Protein 3R2Q (pdb70)

Secondary structure (DSSP, 8-state):
-EEEE-SS-HHHHHHHHHHHHTT---EEEE--TTSSS-S-TTT-TT--S-EEE-TTS-EE-SHHHHHHHHHHT--SSPSS-SSHHHHHHHHHHHHHHHHHHHHHHHHHHHHHS-GGG--HHHHHHHHHHHHHHHHHHHHHHHHTSS-TT--SHHHHHHHHHHHHHHHHT--TT----HHHHHHHHHHHTSHHHHTTPPP--

Solvent-accessible surface area: 10904 Å² total

InterPro domains:
  IPR004045 Glutathione S-transferase, N-terminal [PF13409] (8-71)
  IPR004045 Glutathione S-transferase, N-terminal [PS50404] (1-78)
  IPR004046 Glutathione S-transferase, C-terminal [PF00043] (97-192)
  IPR010987 Glutathione S-transferase, C-terminal-like [PS50405] (83-202)
  IPR036249 Thioredoxin-like superfamily [SSF52833] (1-100)
  IPR036282 Glutathione S-transferase, C-terminal domain superfamily [SSF47616] (73-199)

Sequence (201 aa):
MKLVGSYTSPFVRKLSILLLLEKGITFEFINELPYNNAADDNGVAQFNPLGKVPVLVTEEGECWFDSPIIAEEYIEELLMMNVAPAMLPRDPLEESLRVRRKIEALADGIMMDAGLVSVREQARRPAAQQQSEDEELLRRQREKINRSLDVLEGYLVDGTLKTDTVNLATIAIACAVGYLNFRRVVAAPGWVDDRPHLLVKLVVENLFSRESFARTEEPPKA

Organism: Escherichia coli (strain K12) (NCBI:txid83333)

GO terms:
  GO:0005829 cytosol (C, IDA)

Structure (mmCIF, N/CA/C/O backbone):
data_3R2Q
#
_entry.id   3R2Q
#
_cell.length_a   111.340
_cell.length_b   111.340
_cell.length_c   111.340
_cell.angle_alpha   90.00
_cell.angle_beta   90.00
_cell.angle_gamma   90.00
#
_symmetry.space_group_name_H-M   'P 43 3 2'
#
loop_
_entity.id
_entity.type
_entity.pdbx_description
1 polymer 'Uncharacterized GST-like protein yibF'
2 non-polymer GLUTATHIONE
3 non-polymer 'PHOSPHATE ION'
4 non-polymer 1,2-ETHANEDIOL
5 water water
#
loop_
_atom_site.group_PDB
_atom_site.id
_atom_site.type_symbol
_atom_site.label_atom_id
_atom_site.label_alt_id
_atom_site.label_comp_id
_atom_site.label_asym_id
_atom_site.label_entity_id
_atom_site.label_seq_id
_atom_site.pdbx_PDB_ins_code
_atom_site.Cartn_x
_atom_site.Cartn_y
_atom_site.Cartn_z
_atom_site.occupancy
_atom_site.B_iso_or_equiv
_atom_site.auth_seq_id
_atom_site.auth_comp_id
_atom_site.auth_asym_id
_atom_site.auth_atom_id
_atom_site.pdbx_PDB_model_num
ATOM 1 N N . MET A 1 1 ? -27.919 40.454 11.195 1.00 22.75 1 MET A N 1
ATOM 2 C CA . MET A 1 1 ? -28.748 39.291 11.117 1.00 18.43 1 MET A CA 1
ATOM 3 C C . MET A 1 1 ? -28.207 38.254 12.095 1.00 14.81 1 MET A C 1
ATOM 4 O O . MET A 1 1 ? -26.972 38.108 12.199 1.00 16.80 1 MET A O 1
ATOM 9 N N . LYS A 1 2 ? -29.137 37.526 12.727 1.00 12.87 2 LYS A N 1
ATOM 10 C CA . LYS A 1 2 ? -28.780 36.415 13.596 1.00 12.24 2 LYS A CA 1
ATOM 11 C C . LYS A 1 2 ? -29.333 35.116 13.023 1.00 10.26 2 LYS A C 1
ATOM 12 O O . LYS A 1 2 ? -30.474 35.085 12.590 1.00 12.60 2 LYS A O 1
ATOM 18 N N . LEU A 1 3 ? -28.539 34.075 13.063 1.00 9.76 3 LEU A N 1
ATOM 19 C CA . LEU A 1 3 ? -28.998 32.724 12.753 1.00 9.01 3 LEU A CA 1
ATOM 20 C C . LEU A 1 3 ? -29.001 31.951 14.079 1.00 8.60 3 LEU A C 1
ATOM 21 O O . LEU A 1 3 ? -27.950 31.783 14.698 1.00 9.80 3 LEU A O 1
ATOM 26 N N . VAL A 1 4 ? -30.175 31.560 14.514 1.00 8.72 4 VAL A N 1
ATOM 27 C CA . VAL A 1 4 ? -30.382 30.808 15.741 1.00 8.60 4 VAL A CA 1
ATOM 28 C C . VAL A 1 4 ? -30.363 29.343 15.371 1.00 8.09 4 VAL A C 1
ATOM 29 O O . VAL A 1 4 ? -31.156 28.890 14.503 1.00 9.01 4 VAL A O 1
ATOM 33 N N . GLY A 1 5 ? -29.457 28.567 15.945 1.00 8.61 5 GLY A N 1
ATOM 34 C CA . GLY A 1 5 ? -29.271 27.198 15.497 1.00 9.47 5 GLY A CA 1
ATOM 35 C C . GLY A 1 5 ? -28.551 26.344 16.494 1.00 9.34 5 GLY A C 1
ATOM 36 O O . GLY A 1 5 ? -28.195 26.795 17.579 1.00 14.01 5 GLY A O 1
ATOM 37 N N . SER A 1 6 ? -28.285 25.118 16.113 1.00 11.11 6 SER A N 1
ATOM 38 C CA . SER A 1 6 ? -27.417 24.208 16.808 1.00 10.73 6 SER A CA 1
ATOM 39 C C . SER A 1 6 ? -26.257 23.876 15.893 1.00 10.82 6 SER A C 1
ATOM 40 O O . SER A 1 6 ? -26.323 24.087 14.665 1.00 10.88 6 SER A O 1
ATOM 43 N N . TYR A 1 7 ? -25.213 23.311 16.464 1.00 11.11 7 TYR A N 1
ATOM 44 C CA . TYR A 1 7 ? -24.032 22.965 15.647 1.00 11.46 7 TYR A CA 1
ATOM 45 C C . TYR A 1 7 ? -24.205 21.650 14.910 1.00 10.59 7 TYR A C 1
ATOM 46 O O . TYR A 1 7 ? -23.360 21.363 14.051 1.00 12.62 7 TYR A O 1
ATOM 55 N N . THR A 1 8 ? -25.218 20.879 15.200 1.00 10.79 8 THR A N 1
ATOM 56 C CA . THR A 1 8 ? -25.423 19.581 14.570 1.00 10.96 8 THR A CA 1
ATOM 57 C C . THR A 1 8 ? -26.563 19.590 13.527 1.00 10.30 8 THR A C 1
ATOM 58 O O . THR A 1 8 ? -26.613 18.693 12.694 1.00 11.17 8 THR A O 1
ATOM 62 N N . SER A 1 9 ? -27.483 20.537 13.632 1.00 9.60 9 SER A N 1
ATOM 63 C CA . SER A 1 9 ? -28.685 20.450 12.788 1.00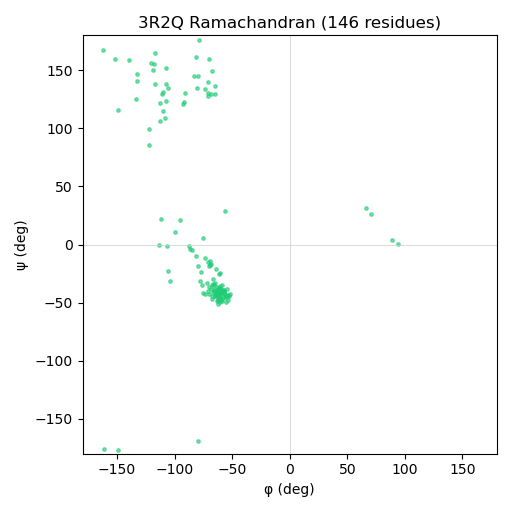 10.19 9 SER A CA 1
ATOM 64 C C . SER A 1 9 ? -28.399 20.655 11.316 1.00 8.66 9 SER A C 1
ATOM 65 O O . SER A 1 9 ? -27.794 21.687 10.966 1.00 8.79 9 SER A O 1
ATOM 68 N N . PRO A 1 10 ? -28.868 19.779 10.442 1.00 9.33 10 PRO A N 1
ATOM 69 C CA . PRO A 1 10 ? -28.635 19.995 9.008 1.00 9.13 10 PRO A CA 1
ATOM 70 C C . PRO A 1 10 ? -29.548 21.056 8.415 1.00 7.92 10 PRO A C 1
ATOM 71 O O . PRO A 1 10 ? -29.236 21.628 7.371 1.00 8.85 10 PRO A O 1
ATOM 75 N N . PHE A 1 11 ? -30.708 21.296 9.051 1.00 7.38 11 PHE A N 1
ATOM 76 C CA . PHE A 1 11 ? -31.578 22.369 8.624 1.00 7.52 11 PHE A CA 1
ATOM 77 C C . PHE A 1 11 ? -30.916 23.716 8.813 1.00 7.37 11 PHE A C 1
ATOM 78 O O . PHE A 1 11 ? -31.013 24.623 7.997 1.00 8.90 11 PHE A O 1
ATOM 86 N N . VAL A 1 12 ? -30.206 23.880 9.921 1.00 7.32 12 VAL A N 1
ATOM 87 C CA . VAL A 1 12 ? -29.396 25.027 10.219 1.00 7.40 12 VAL A CA 1
ATOM 88 C C . VAL A 1 12 ? -28.207 25.095 9.265 1.00 7.02 12 VAL A C 1
ATOM 89 O O . VAL A 1 12 ? -27.914 26.150 8.711 1.00 7.76 12 VAL A O 1
ATOM 93 N N . ARG A 1 13 ? -27.522 23.972 9.079 1.00 7.17 13 ARG A N 1
ATOM 94 C CA . ARG A 1 13 ? -26.326 23.964 8.259 1.00 7.27 13 ARG A CA 1
ATOM 95 C C . ARG A 1 13 ? -26.620 24.457 6.849 1.00 7.23 13 ARG A C 1
ATOM 96 O O . ARG A 1 13 ? -25.816 25.184 6.242 1.00 7.51 13 ARG A O 1
ATOM 104 N N . LYS A 1 14 ? -27.775 24.049 6.285 1.00 7.21 14 LYS A N 1
ATOM 105 C CA . LYS A 1 14 ? -28.153 24.484 4.977 1.00 7.58 14 LYS A CA 1
ATOM 106 C C . LYS A 1 14 ? -28.103 26.001 4.849 1.00 7.07 14 LYS A C 1
ATOM 107 O O . LYS A 1 14 ? -27.647 26.556 3.848 1.00 7.86 14 LYS A O 1
ATOM 113 N N . LEU A 1 15 ? -28.603 26.677 5.887 1.00 7.25 15 LEU A N 1
ATOM 114 C CA . LEU A 1 15 ? -28.652 28.127 5.916 1.00 7.43 15 LEU A CA 1
ATOM 115 C C . LEU A 1 15 ? -27.279 28.761 6.192 1.00 7.58 15 LEU A C 1
ATOM 116 O O . LEU A 1 15 ? -26.947 29.760 5.577 1.00 8.30 15 LEU A O 1
ATOM 121 N N . SER A 1 16 ? -26.520 28.187 7.126 1.00 7.68 16 SER A N 1
ATOM 122 C CA . SER A 1 16 ? -25.155 28.654 7.341 1.00 8.67 16 SER A CA 1
ATOM 123 C C . SER A 1 16 ? -24.394 28.650 6.017 1.00 8.39 16 SER A C 1
ATOM 124 O O . SER A 1 16 ? -23.679 29.627 5.674 1.00 9.34 16 SER A O 1
ATOM 127 N N . ILE A 1 17 ? -24.534 27.583 5.245 1.00 8.69 17 ILE A N 1
ATOM 128 C CA . ILE A 1 17 ? -23.862 27.463 3.953 1.00 8.57 17 ILE A CA 1
ATOM 129 C C . ILE A 1 17 ? -24.331 28.518 2.974 1.00 8.71 17 ILE A C 1
ATOM 130 O O . ILE A 1 17 ? -23.525 29.156 2.285 1.00 9.34 17 ILE A O 1
ATOM 135 N N A LEU A 1 18 ? -25.636 28.699 2.908 0.41 8.61 18 LEU A N 1
ATOM 136 N N B LEU A 1 18 ? -25.649 28.764 2.821 0.59 9.27 18 LEU A N 1
ATOM 137 C CA A LEU A 1 18 ? -26.167 29.706 2.012 0.41 9.09 18 LEU A CA 1
ATOM 138 C CA B LEU A 1 18 ? -26.129 29.800 1.942 0.59 9.32 18 LEU A CA 1
ATOM 139 C C A LEU A 1 18 ? -25.579 31.086 2.313 0.41 9.85 18 LEU A C 1
ATOM 140 C C B LEU A 1 18 ? -25.471 31.156 2.296 0.59 8.84 18 LEU A C 1
ATOM 141 O O A LEU A 1 18 ? -25.207 31.830 1.399 0.41 10.39 18 LEU A O 1
ATOM 142 O O B LEU A 1 18 ? -25.017 31.882 1.422 0.59 10.60 18 LEU A O 1
ATOM 151 N N . LEU A 1 19 ? -25.496 31.468 3.585 1.00 9.24 19 LEU A N 1
ATOM 152 C CA . LEU A 1 19 ? -24.963 32.736 4.012 1.00 9.89 19 LEU A CA 1
ATOM 153 C C . LEU A 1 19 ? -23.479 32.852 3.746 1.00 9.95 19 LEU A C 1
ATOM 154 O O . LEU A 1 19 ? -22.980 33.885 3.254 1.00 11.57 19 LEU A O 1
ATOM 159 N N . LEU A 1 20 ? -22.718 31.808 4.044 1.00 9.98 20 LEU A N 1
ATOM 160 C CA . LEU A 1 20 ? -21.307 31.780 3.800 1.00 9.94 20 LEU A CA 1
ATOM 161 C C . LEU A 1 20 ? -20.991 31.908 2.306 1.00 10.68 20 LEU A C 1
ATOM 162 O O . LEU A 1 20 ? -20.102 32.658 1.901 1.00 12.09 20 LEU A O 1
ATOM 167 N N . GLU A 1 21 ? -21.712 31.165 1.472 1.00 10.45 21 GLU A N 1
ATOM 168 C CA . GLU A 1 21 ? -21.507 31.220 0.055 1.00 11.29 21 GLU A CA 1
ATOM 169 C C . GLU A 1 21 ? -21.678 32.626 -0.483 1.00 11.50 21 GLU A C 1
ATOM 170 O O . GLU A 1 21 ? -20.956 33.058 -1.411 1.00 13.65 21 GLU A O 1
ATOM 176 N N . LYS A 1 22 ? -22.673 33.343 0.036 1.00 11.67 22 LYS A N 1
ATOM 177 C CA . LYS A 1 22 ? -23.047 34.683 -0.415 1.00 12.74 22 LYS A CA 1
ATOM 178 C C . LYS A 1 22 ? -22.197 35.746 0.276 1.00 13.71 22 LYS A C 1
ATOM 179 O O . LYS A 1 22 ? -22.371 36.943 -0.031 1.00 16.29 22 LYS A O 1
ATOM 185 N N . GLY A 1 23 ? -21.336 35.386 1.210 1.00 13.14 23 GLY A N 1
ATOM 186 C CA . GLY A 1 23 ? -20.518 36.355 1.910 1.00 14.78 23 GLY A CA 1
ATOM 187 C C . GLY A 1 23 ? -21.338 37.295 2.788 1.00 14.75 23 GLY A C 1
ATOM 188 O O . GLY A 1 23 ? -20.920 38.412 2.979 1.00 21.48 23 GLY A O 1
ATOM 189 N N . ILE A 1 24 ? -22.440 36.816 3.319 1.00 14.80 24 ILE A N 1
ATOM 190 C CA . ILE A 1 24 ? -23.347 37.609 4.123 1.00 15.44 24 ILE A CA 1
ATOM 191 C C . ILE A 1 24 ? -22.927 37.447 5.593 1.00 15.83 24 ILE A C 1
ATOM 192 O O . ILE A 1 24 ? -22.802 36.369 6.089 1.00 20.40 24 ILE A O 1
ATOM 197 N N . THR A 1 25 ? -22.631 38.544 6.262 1.00 17.63 25 THR A N 1
ATOM 198 C CA . THR A 1 25 ? -22.236 38.594 7.666 1.00 17.86 25 THR A CA 1
ATOM 199 C C . THR A 1 25 ? -23.418 38.271 8.574 1.00 15.84 25 THR A C 1
ATOM 200 O O . THR A 1 25 ? -24.479 38.870 8.411 1.00 18.51 25 THR A O 1
ATOM 204 N N . PHE A 1 26 ? -23.191 37.345 9.517 1.00 13.53 26 PHE A N 1
ATOM 205 C CA . PHE A 1 26 ? -24.265 37.039 10.497 1.00 13.78 26 PHE A CA 1
ATOM 206 C C . PHE A 1 26 ? -23.614 36.572 11.799 1.00 13.43 26 PHE A C 1
ATOM 207 O O . PHE A 1 26 ? -22.480 36.151 11.805 1.00 14.94 26 PHE A O 1
ATOM 215 N N . GLU A 1 27 ? -24.400 36.678 12.870 1.00 13.36 27 GLU A N 1
ATOM 216 C CA . GLU A 1 27 ? -24.008 36.126 14.153 1.00 13.80 27 GLU A CA 1
ATOM 217 C C . GLU A 1 27 ? -24.821 34.868 14.398 1.00 11.51 27 GLU A C 1
ATOM 218 O O . GLU A 1 27 ? -26.029 34.855 14.202 1.00 13.93 27 GLU A O 1
ATOM 224 N N . PHE A 1 28 ? -24.124 33.850 14.849 1.00 11.93 28 PHE A N 1
ATOM 225 C CA . PHE A 1 28 ? -24.739 32.599 15.222 1.00 11.21 28 PHE A CA 1
ATOM 226 C C . PHE A 1 28 ? -25.114 32.596 16.700 1.00 10.90 28 PHE A C 1
ATOM 227 O O . PHE A 1 28 ? -24.264 32.928 17.525 1.00 13.96 28 PHE A O 1
ATOM 235 N N . ILE A 1 29 ? -26.332 32.223 17.011 1.00 10.18 29 ILE A N 1
ATOM 236 C CA . ILE A 1 29 ? -26.834 32.113 18.363 1.00 10.28 29 ILE A CA 1
ATOM 237 C C . ILE A 1 29 ? -27.098 30.625 18.642 1.00 9.84 29 ILE A C 1
ATOM 238 O O . ILE A 1 29 ? -28.022 30.058 18.068 1.00 9.98 29 ILE A O 1
ATOM 243 N N . ASN A 1 30 ? -26.259 30.007 19.438 1.00 10.99 30 ASN A N 1
ATOM 244 C CA . ASN A 1 30 ? -26.327 28.572 19.653 1.00 11.44 30 ASN A CA 1
ATOM 245 C C . ASN A 1 30 ? -27.396 28.210 20.652 1.00 11.01 30 ASN A C 1
ATOM 246 O O . ASN A 1 30 ? -27.506 28.858 21.708 1.00 12.62 30 ASN A O 1
ATOM 251 N N . GLU A 1 31 ? -28.189 27.187 20.329 1.00 11.12 31 GLU A N 1
ATOM 252 C CA . GLU A 1 31 ? -29.267 26.703 21.142 1.00 11.97 31 GLU A CA 1
ATOM 253 C C . GLU A 1 31 ? -29.302 25.167 21.106 1.00 13.00 31 GLU A C 1
ATOM 254 O O . GLU A 1 31 ? -28.812 24.554 20.145 1.00 15.27 31 GLU A O 1
ATOM 260 N N . LEU A 1 32 ? -29.927 24.573 22.124 1.00 13.58 32 LEU A N 1
ATOM 261 C CA . LEU A 1 32 ? -30.100 23.146 22.275 1.00 14.94 32 LEU A CA 1
ATOM 262 C C . LEU A 1 32 ? -31.580 22.846 22.377 1.00 12.50 32 LEU A C 1
ATOM 263 O O . LEU A 1 32 ? -32.154 22.837 23.459 1.00 13.43 32 LEU A O 1
ATOM 268 N N . PRO A 1 33 ? -32.289 22.689 21.236 1.00 13.51 33 PRO A N 1
ATOM 269 C CA . PRO A 1 33 ? -33.752 22.714 21.272 1.00 13.64 33 PRO A CA 1
ATOM 270 C C . PRO A 1 33 ? -34.368 21.531 21.984 1.00 12.26 33 PRO A C 1
ATOM 271 O O . PRO A 1 33 ? -35.520 21.581 22.343 1.00 16.81 33 PRO A O 1
ATOM 275 N N . TYR A 1 34 ? -33.606 20.439 22.195 1.00 12.10 34 TYR A N 1
ATOM 276 C CA . TYR A 1 34 ? -34.132 19.282 22.955 1.00 14.29 34 TYR A CA 1
ATOM 277 C C . TYR A 1 34 ? -33.801 19.364 24.404 1.00 15.00 34 TYR A C 1
ATOM 278 O O . TYR A 1 34 ? -34.272 18.520 25.175 1.00 20.45 34 TYR A O 1
ATOM 287 N N A ASN A 1 35 ? -33.047 20.348 24.892 0.56 16.90 35 ASN A N 1
ATOM 288 N N B ASN A 1 35 ? -32.958 20.351 24.774 0.44 12.62 35 ASN A N 1
ATOM 289 C CA A ASN A 1 35 ? -33.014 20.430 26.388 0.56 15.12 35 ASN A CA 1
ATOM 290 C CA B ASN A 1 35 ? -32.684 20.637 26.191 0.44 14.33 35 ASN A CA 1
ATOM 291 C C A ASN A 1 35 ? -34.317 21.027 26.926 0.56 18.27 35 ASN A C 1
ATOM 292 C C B ASN A 1 35 ? -33.935 21.319 26.801 0.44 18.42 35 ASN A C 1
ATOM 293 O O A ASN A 1 35 ? -34.948 21.772 26.176 0.56 19.46 35 ASN A O 1
ATOM 294 O O B ASN A 1 35 ? -34.253 22.443 26.373 0.44 25.72 35 ASN A O 1
ATOM 303 N N A ALA A 1 36 ? -34.706 20.773 28.183 0.56 17.40 36 ALA A N 1
ATOM 304 N N B ALA A 1 36 ? -34.518 20.668 27.788 0.44 24.02 36 ALA A N 1
ATOM 305 C CA A ALA A 1 36 ? -35.876 21.449 28.762 0.56 19.00 36 ALA A CA 1
ATOM 306 C CA B ALA A 1 36 ? -35.767 20.915 28.481 0.44 23.07 36 ALA A CA 1
ATOM 307 C C A ALA A 1 36 ? -35.691 22.946 28.938 0.56 24.36 36 ALA A C 1
ATOM 308 C C B ALA A 1 36 ? -35.982 22.423 28.707 0.44 24.69 36 ALA A C 1
ATOM 309 O O A ALA A 1 36 ? -36.626 23.720 28.704 0.56 31.76 36 ALA A O 1
ATOM 310 O O B ALA A 1 36 ? -37.165 22.775 28.590 0.44 31.00 36 ALA A O 1
ATOM 313 N N A ASP A 1 37 ? -34.535 23.421 29.360 0.56 20.62 37 ASP A N 1
ATOM 314 N N B ASP A 1 37 ? -34.918 23.122 28.970 0.44 22.26 37 ASP A N 1
ATOM 315 C CA A ASP A 1 37 ? -34.316 24.863 29.391 0.56 18.37 37 ASP A CA 1
ATOM 316 C CA B ASP A 1 37 ? -34.523 24.481 29.252 0.44 22.07 37 ASP A CA 1
ATOM 317 C C A ASP A 1 37 ? -33.501 25.096 28.111 0.56 20.11 37 ASP A C 1
ATOM 318 C C B ASP A 1 37 ? -33.582 25.150 28.242 0.44 19.23 37 ASP A C 1
ATOM 319 O O A ASP A 1 37 ? -32.471 24.402 27.968 0.56 20.13 37 ASP A O 1
ATOM 320 O O B ASP A 1 37 ? -32.346 24.930 28.285 0.44 24.61 37 ASP A O 1
ATOM 329 N N . ASN A 1 38 ? -34.074 25.961 27.312 1.00 23.12 38 ASN A N 1
ATOM 330 C CA . ASN A 1 38 ? -33.313 26.454 26.113 1.00 20.66 38 ASN A CA 1
ATOM 331 C C . ASN A 1 38 ? -33.778 27.833 25.748 1.00 16.16 38 ASN A C 1
ATOM 332 O O . ASN A 1 38 ? -34.785 28.217 26.373 1.00 22.89 38 ASN A O 1
ATOM 337 N N . GLY A 1 39 ? -33.242 28.564 24.791 1.00 14.72 39 GLY A N 1
ATOM 338 C CA . GLY A 1 39 ? -33.700 29.873 24.469 1.00 15.49 39 GLY A CA 1
ATOM 339 C C . GLY A 1 39 ? -34.382 29.994 23.104 1.00 13.79 39 GLY A C 1
ATOM 340 O O . GLY A 1 39 ? -34.401 31.086 22.543 1.00 18.22 39 GLY A O 1
ATOM 341 N N . VAL A 1 40 ? -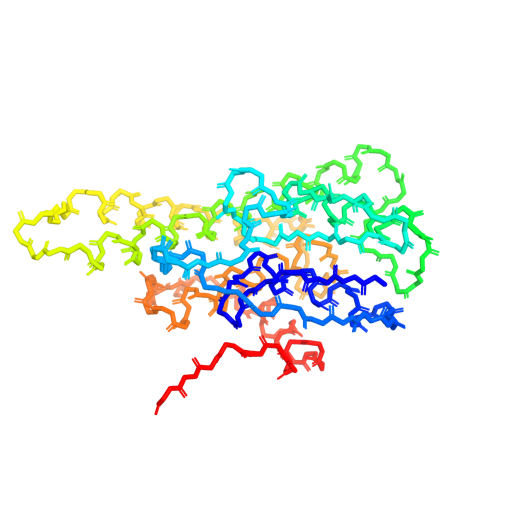34.892 28.877 22.559 1.00 12.47 40 VAL A N 1
ATOM 342 C CA . VAL A 1 40 ? -35.416 28.932 21.209 1.00 11.23 40 VAL A CA 1
ATOM 343 C C . VAL A 1 40 ? -36.790 29.602 21.160 1.00 10.56 40 VAL A C 1
ATOM 344 O O . VAL A 1 40 ? -37.112 30.277 20.186 1.00 10.09 40 VAL A O 1
ATOM 348 N N . ALA A 1 41 ? -37.622 29.407 22.188 1.00 11.78 41 ALA A N 1
ATOM 349 C CA . ALA A 1 41 ? -39.003 29.888 22.138 1.00 11.18 41 ALA A CA 1
ATOM 350 C C . ALA A 1 41 ? -39.155 31.382 21.996 1.00 12.47 41 ALA A C 1
ATOM 351 O O . ALA A 1 41 ? -40.163 31.807 21.378 1.00 14.25 41 ALA A O 1
ATOM 353 N N . GLN A 1 42 ? -38.144 32.154 22.435 1.00 14.23 42 GLN A N 1
ATOM 354 C CA . GLN A 1 42 ? -38.292 33.626 22.216 1.00 16.34 42 GLN A CA 1
ATOM 355 C C . GLN A 1 42 ? -38.204 33.990 20.742 1.00 12.83 42 GLN A C 1
ATOM 356 O O . GLN A 1 42 ? -38.566 35.101 20.367 1.00 16.24 42 GLN A O 1
ATOM 362 N N . PHE A 1 43 ? -37.670 33.068 19.941 1.00 9.96 43 PHE A N 1
ATOM 363 C CA . PHE A 1 43 ? -37.527 33.300 18.526 1.00 9.83 43 PHE A CA 1
ATOM 364 C C . P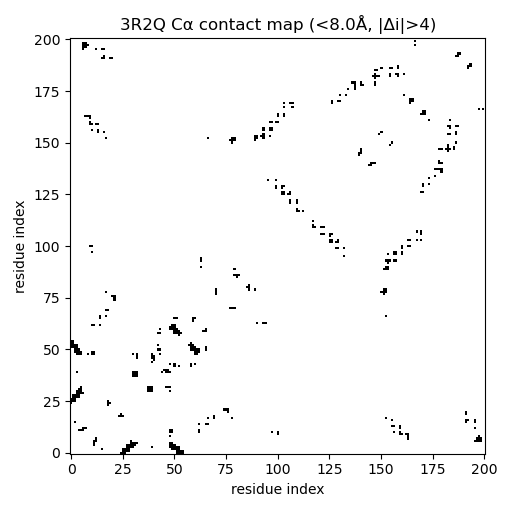HE A 1 43 ? -38.571 32.556 17.682 1.00 9.03 43 PHE A C 1
ATOM 365 O O . PHE A 1 43 ? -38.888 32.986 16.600 1.00 11.62 43 PHE A O 1
ATOM 373 N N . ASN A 1 44 ? -39.006 31.419 18.132 1.00 9.37 44 ASN A N 1
ATOM 374 C CA . ASN A 1 44 ? -39.951 30.557 17.389 1.00 8.62 44 ASN A CA 1
ATOM 375 C C . ASN A 1 44 ? -40.797 29.809 18.370 1.00 8.37 44 ASN A C 1
ATOM 376 O O . ASN A 1 44 ? -40.262 28.992 19.116 1.00 8.47 44 ASN A O 1
ATOM 381 N N . PRO A 1 45 ? -42.105 30.043 18.396 1.00 8.48 45 PRO A N 1
ATOM 382 C CA . PRO A 1 45 ? -42.943 29.348 19.377 1.00 8.72 45 PRO A CA 1
ATOM 383 C C . PRO A 1 45 ? -42.971 27.841 19.183 1.00 8.80 45 PRO A C 1
ATOM 384 O O . PRO A 1 45 ? -43.259 27.088 20.136 1.00 9.72 45 PRO A O 1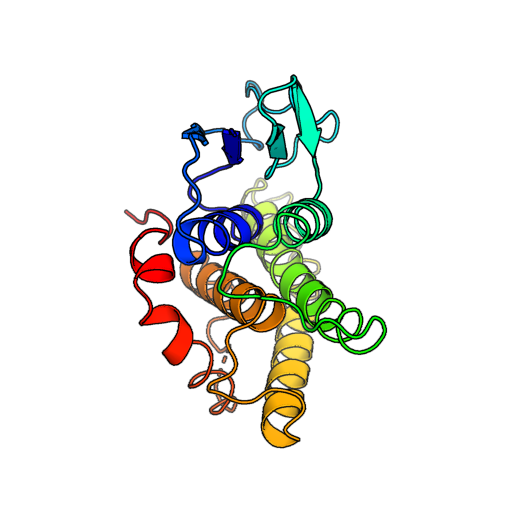
ATOM 388 N N . LEU A 1 46 ? -42.637 27.365 17.961 1.00 8.26 46 LEU A N 1
ATOM 389 C CA . LEU A 1 46 ? -42.527 25.929 17.719 1.00 8.28 46 LEU A CA 1
ATOM 390 C C . LEU A 1 46 ? -41.344 25.322 18.431 1.00 8.04 46 LEU A C 1
ATOM 391 O O . LEU A 1 46 ? -41.246 24.091 18.474 1.00 9.43 46 LEU A O 1
ATOM 396 N N . GLY A 1 47 ? -40.400 26.124 18.935 1.00 8.33 47 GLY A N 1
ATOM 397 C CA . GLY A 1 47 ? -39.272 25.590 19.651 1.00 9.06 47 GLY A CA 1
ATOM 398 C C . GLY A 1 47 ? -38.286 24.850 18.756 1.00 9.35 47 GLY A C 1
ATOM 399 O O . GLY A 1 47 ? -37.591 23.957 19.242 1.00 11.35 47 GLY A O 1
ATOM 400 N N . LYS A 1 48 ? -38.225 25.191 17.477 1.00 8.07 48 LYS A N 1
ATOM 401 C CA . LYS A 1 48 ? -37.305 24.560 16.550 1.00 8.02 48 LYS A CA 1
ATOM 402 C C . LYS A 1 48 ? -36.326 25.575 15.969 1.00 7.72 48 LYS A C 1
ATOM 403 O O . LYS A 1 48 ? -36.648 26.742 15.796 1.00 8.75 48 LYS A O 1
ATOM 409 N N . VAL A 1 49 ? -35.146 25.054 15.663 1.00 8.10 49 VAL A N 1
ATOM 410 C CA . VAL A 1 49 ? -34.160 25.773 14.898 1.00 7.77 49 VAL A CA 1
ATOM 411 C C . VAL A 1 49 ? -34.074 25.186 13.502 1.00 7.46 49 VAL A C 1
ATOM 412 O O . VAL A 1 49 ? -34.324 23.985 13.309 1.00 8.69 49 VAL A O 1
ATOM 416 N N . PRO A 1 50 ? -33.702 25.971 12.492 1.00 6.63 50 PRO A N 1
ATOM 417 C CA . PRO A 1 50 ? -33.217 27.346 12.561 1.00 6.92 50 PRO A CA 1
ATOM 418 C C . PRO A 1 50 ? -34.307 28.382 12.680 1.00 6.61 50 PRO A C 1
ATOM 419 O O . PRO A 1 50 ? -35.471 28.196 12.301 1.00 7.30 50 PRO A O 1
ATOM 423 N N . VAL A 1 51 ? -33.866 29.565 13.137 1.00 7.28 51 VAL A N 1
ATOM 424 C CA . VAL A 1 51 ? -34.619 30.831 13.072 1.00 7.15 51 VAL A CA 1
ATOM 425 C C . VAL A 1 51 ? -33.655 31.879 12.547 1.00 7.62 51 VAL A C 1
ATOM 426 O O . VAL A 1 51 ? -32.485 31.890 12.946 1.00 8.69 51 VAL A O 1
ATOM 430 N N . LEU A 1 52 ? -34.124 32.773 11.683 1.00 8.31 52 LEU A N 1
ATOM 431 C CA . LEU A 1 52 ? -33.335 33.937 11.274 1.00 8.64 52 LEU A CA 1
ATOM 432 C C . LEU A 1 52 ? -33.979 35.181 11.868 1.00 9.24 52 LEU A C 1
ATOM 433 O O . LEU A 1 52 ? -35.188 35.362 11.746 1.00 10.42 52 LEU A O 1
ATOM 438 N N . VAL A 1 53 ? -33.189 36.027 12.507 1.00 9.46 53 VAL A N 1
ATOM 439 C CA . VAL A 1 53 ? -33.680 37.232 13.136 1.00 9.70 53 VAL A CA 1
ATOM 440 C C . VAL A 1 53 ? -33.082 38.403 12.329 1.00 11.42 53 VAL A C 1
ATOM 441 O O . VAL A 1 53 ? -31.876 38.556 12.209 1.00 13.45 53 VAL A O 1
ATOM 445 N N . THR A 1 54 ? -33.973 39.239 11.803 1.00 12.48 54 THR A N 1
ATOM 446 C CA . THR A 1 54 ? -33.447 40.353 11.001 1.00 15.70 54 THR A CA 1
ATOM 447 C C . THR A 1 54 ? -32.922 41.475 11.891 1.00 20.96 54 THR A C 1
ATOM 448 O O . THR A 1 54 ? -33.112 41.449 13.129 1.00 25.27 54 THR A O 1
ATOM 452 N N . GLU A 1 55 ? -32.334 42.516 11.329 1.00 26.74 55 GLU A N 1
ATOM 453 C CA . GLU A 1 55 ? -31.863 43.637 12.170 1.00 31.61 55 GLU A CA 1
ATOM 454 C C . GLU A 1 55 ? -33.028 44.506 12.637 1.00 37.02 55 GLU A C 1
ATOM 455 O O . GLU A 1 55 ? -32.630 45.486 13.281 1.00 37.01 55 GLU A O 1
ATOM 461 N N . GLU A 1 56 ? -34.306 44.244 12.424 1.00 29.21 56 GLU A N 1
ATOM 462 C CA . GLU A 1 56 ? -35.515 44.854 13.014 1.00 27.65 56 GLU A CA 1
ATOM 463 C C . GLU A 1 56 ? -36.251 43.986 14.036 1.00 24.98 56 GLU A C 1
ATOM 464 O O . GLU A 1 56 ? -37.243 44.426 14.604 1.00 35.32 56 GLU A O 1
ATOM 470 N N . GLY A 1 57 ? -35.852 42.759 14.356 1.00 30.04 57 GLY A N 1
ATOM 471 C CA . GLY A 1 57 ? -36.492 41.826 15.292 1.00 30.43 57 GLY A CA 1
ATOM 472 C C . GLY A 1 57 ? -37.475 40.802 14.735 1.00 24.24 57 GLY A C 1
ATOM 473 O O . GLY A 1 57 ? -38.016 39.946 15.443 1.00 24.71 57 GLY A O 1
ATOM 474 N N . GLU A 1 58 ? -37.676 40.817 13.426 1.00 20.93 58 GLU A N 1
ATOM 475 C CA . GLU A 1 58 ? -38.550 39.843 12.794 1.00 15.59 58 GLU A CA 1
ATOM 476 C C . GLU A 1 58 ? -37.847 38.481 12.761 1.00 12.40 58 GLU A C 1
ATOM 477 O O . GLU A 1 58 ? -36.690 38.347 12.359 1.00 13.54 58 GLU A O 1
ATOM 483 N N . CYS A 1 59 ? -38.615 37.462 13.160 1.00 11.43 59 CYS A N 1
ATOM 484 C CA . CYS A 1 59 ? -38.127 36.118 13.236 1.00 9.70 59 CYS A CA 1
ATOM 485 C C . CYS A 1 59 ? -38.735 35.272 12.106 1.00 9.91 59 CYS A C 1
ATOM 486 O O . CYS A 1 59 ? -39.954 35.149 12.031 1.00 13.43 59 CYS A O 1
ATOM 489 N N . TRP A 1 60 ? -37.867 34.688 11.318 1.00 8.58 60 TRP A N 1
ATOM 490 C CA . TRP A 1 60 ? -38.239 33.868 10.163 1.00 8.43 60 TRP A CA 1
ATOM 491 C C . TRP A 1 60 ? -37.977 32.411 10.455 1.00 7.53 60 TRP A C 1
ATOM 492 O O . TRP A 1 60 ? -36.906 32.052 10.973 1.00 8.15 60 TRP A O 1
ATOM 503 N N . PHE A 1 61 ? -38.918 31.549 10.051 1.00 7.92 61 PHE A N 1
ATOM 504 C CA . PHE A 1 61 ? -38.837 30.103 10.155 1.00 7.09 61 PHE A CA 1
ATOM 505 C C . PHE A 1 61 ? -39.894 29.597 9.181 1.00 7.11 61 PHE A C 1
ATOM 506 O O . PHE A 1 61 ? -40.784 30.352 8.765 1.00 8.48 61 PHE A O 1
ATOM 514 N N . ASP A 1 62 ? -39.889 28.299 8.858 1.00 7.53 62 ASP A N 1
ATOM 515 C CA . ASP A 1 62 ? -38.868 27.300 9.062 1.00 7.03 62 ASP A CA 1
ATOM 516 C C . ASP A 1 62 ? -37.778 27.397 7.999 1.00 6.27 62 ASP A C 1
ATOM 517 O O . ASP A 1 62 ? -37.685 28.389 7.265 1.00 7.07 62 ASP A O 1
ATOM 522 N N . SER A 1 63 ? -36.870 26.402 7.908 1.00 6.67 63 SER A N 1
ATOM 523 C CA . SER A 1 63 ? -35.713 26.536 7.082 1.00 6.50 63 SER A CA 1
ATOM 524 C C . SER A 1 63 ? -35.981 26.830 5.623 1.00 6.17 63 SER A C 1
ATOM 525 O O . SER A 1 63 ? -35.229 27.647 5.051 1.00 6.74 63 SER A O 1
ATOM 528 N N . PRO A 1 64 ? -36.954 26.243 4.923 1.00 6.77 64 PRO A N 1
ATOM 529 C CA . PRO A 1 64 ? -37.154 26.612 3.521 1.00 6.74 64 PRO A CA 1
ATOM 530 C C . PRO A 1 64 ? -37.546 28.061 3.381 1.00 6.51 64 PRO A C 1
ATOM 531 O O . PRO A 1 64 ? -37.150 28.726 2.404 1.00 7.20 64 PRO A O 1
ATOM 535 N N . ILE A 1 65 ? -38.338 28.600 4.298 1.00 6.61 65 ILE A N 1
ATOM 536 C CA . ILE A 1 65 ? -38.755 29.987 4.269 1.00 6.91 65 ILE A CA 1
ATOM 537 C C . ILE A 1 65 ? -37.562 30.896 4.459 1.00 6.69 65 ILE A C 1
ATOM 538 O O . ILE A 1 65 ? -37.404 31.903 3.752 1.00 7.37 65 ILE A O 1
ATOM 543 N N . ILE A 1 66 ? -36.690 30.551 5.415 1.00 6.51 66 ILE A N 1
ATOM 544 C CA . ILE A 1 66 ? -35.490 31.338 5.629 1.00 6.80 66 ILE A CA 1
ATOM 545 C C . ILE A 1 66 ? -34.607 31.344 4.374 1.00 6.86 66 ILE A C 1
ATOM 546 O O . ILE A 1 66 ? -34.064 32.372 3.994 1.00 7.85 66 ILE A O 1
ATOM 551 N N . ALA A 1 67 ? -34.467 30.195 3.742 1.00 6.87 67 ALA A N 1
ATOM 552 C CA . ALA A 1 67 ? -33.635 30.122 2.540 1.00 7.59 67 ALA A CA 1
ATOM 553 C C . ALA A 1 67 ? -34.216 31.037 1.454 1.00 7.41 67 ALA A C 1
ATOM 554 O O . ALA A 1 67 ? -33.456 31.722 0.759 1.00 8.61 67 ALA A O 1
ATOM 556 N N A GLU A 1 68 ? -35.526 31.041 1.313 0.47 7.21 68 GLU A N 1
ATOM 557 N N B GLU A 1 68 ? -35.526 31.064 1.277 0.53 7.91 68 GLU A N 1
ATOM 558 C CA A GLU A 1 68 ? -36.219 31.917 0.388 0.47 8.20 68 GLU A CA 1
ATOM 559 C CA B GLU A 1 68 ? -36.125 31.979 0.326 0.53 7.93 68 GLU A CA 1
ATOM 560 C C A GLU A 1 68 ? -36.033 33.390 0.740 0.47 9.80 68 GLU A C 1
ATOM 561 C C B GLU A 1 68 ? -35.920 33.439 0.719 0.53 7.77 68 GLU A C 1
ATOM 562 O O A GLU A 1 68 ? -35.851 34.255 -0.131 0.47 11.07 68 GLU A O 1
ATOM 563 O O B GLU A 1 68 ? -35.698 34.263 -0.179 0.53 9.27 68 GLU A O 1
ATOM 574 N N . TYR A 1 69 ? -36.038 33.745 2.011 1.00 8.18 69 TYR A N 1
ATOM 575 C CA . TYR A 1 69 ? -35.774 35.120 2.461 1.00 8.37 69 TYR A CA 1
ATOM 576 C C . TYR A 1 69 ? -34.391 35.542 2.029 1.00 8.58 69 TYR A C 1
ATOM 577 O O . TYR A 1 69 ? -34.179 36.629 1.513 1.00 10.02 69 TYR A O 1
ATOM 586 N N . ILE A 1 70 ? -33.398 34.687 2.304 1.00 8.46 70 ILE A N 1
ATOM 587 C CA . ILE A 1 70 ? -32.008 34.989 1.931 1.00 9.54 70 ILE A CA 1
ATOM 588 C C . ILE A 1 70 ? -31.924 35.194 0.427 1.00 9.50 70 ILE A C 1
ATOM 589 O O . ILE A 1 70 ? -31.268 36.124 -0.040 1.00 10.27 70 ILE A O 1
ATOM 594 N N A GLU A 1 71 ? -32.566 34.319 -0.343 0.50 9.99 71 GLU A N 1
ATOM 595 N N B GLU A 1 71 ? -32.584 34.339 -0.350 0.50 9.61 71 GLU A N 1
ATOM 596 C CA A GLU A 1 71 ? -32.528 34.431 -1.805 0.50 10.83 71 GLU A CA 1
ATOM 597 C CA B GLU A 1 71 ? -32.530 34.442 -1.815 0.50 10.42 71 GLU A CA 1
ATOM 598 C C A GLU A 1 71 ? -33.097 35.746 -2.277 0.50 10.00 71 GLU A C 1
ATOM 599 C C B GLU A 1 71 ? -33.293 35.620 -2.347 0.50 11.51 71 GLU A C 1
ATOM 600 O O A GLU A 1 71 ? -32.600 36.282 -3.260 0.50 10.93 71 GLU A O 1
ATOM 601 O O B GLU A 1 71 ? -33.139 36.022 -3.503 0.50 15.82 71 GLU A O 1
ATOM 612 N N A LEU A 1 72 ? -34.111 36.244 -1.632 0.50 11.55 72 LEU A N 1
ATOM 613 N N B LEU A 1 72 ? -34.135 36.285 -1.583 0.50 11.62 72 LEU A N 1
ATOM 614 C CA A LEU A 1 72 ? -34.769 37.493 -1.970 0.50 12.87 72 LEU A CA 1
ATOM 615 C CA B LEU A 1 72 ? -34.825 37.462 -2.106 0.50 13.96 72 LEU A CA 1
ATOM 616 C C A LEU A 1 72 ? -33.818 38.661 -1.775 0.50 15.66 72 LEU A C 1
ATOM 617 C C B LEU A 1 72 ? -33.871 38.613 -2.208 0.50 15.54 72 LEU A C 1
ATOM 618 O O A LEU A 1 72 ? -33.990 39.659 -2.461 0.50 20.06 72 LEU A O 1
ATOM 619 O O B LEU A 1 72 ? -33.996 39.587 -2.932 0.50 20.11 72 LEU A O 1
ATOM 628 N N A MET A 1 73 ? -32.850 38.500 -0.871 0.50 12.60 73 MET A N 1
ATOM 629 N N B MET A 1 73 ? -32.841 38.424 -1.415 0.50 15.15 73 MET A N 1
ATOM 630 C CA A MET A 1 73 ? -31.877 39.578 -0.689 0.50 14.46 73 MET A CA 1
ATOM 631 C CA B MET A 1 73 ? -32.050 39.468 -0.997 0.50 18.59 73 MET A CA 1
ATOM 632 C C A MET A 1 73 ? -31.229 39.714 -2.064 0.50 10.60 73 MET A C 1
ATOM 633 C C B MET A 1 73 ? -31.050 39.735 -2.081 0.50 18.43 73 MET A C 1
ATOM 634 O O A MET A 1 73 ? -30.768 40.857 -2.117 0.50 15.00 73 MET A O 1
ATOM 635 O O B MET A 1 73 ? -30.317 40.683 -1.920 0.50 32.18 73 MET A O 1
ATOM 644 N N . ASN A 1 74 ? -31.066 38.922 -3.096 1.00 16.59 74 ASN A N 1
ATOM 645 C CA . ASN A 1 74 ? -30.458 39.167 -4.377 1.00 24.35 74 ASN A CA 1
ATOM 646 C C . ASN A 1 74 ? -28.978 39.379 -4.268 1.00 19.98 74 ASN A C 1
ATOM 647 O O . ASN A 1 74 ? -28.443 40.210 -4.941 1.00 21.06 74 ASN A O 1
ATOM 652 N N . VAL A 1 75 ? -28.167 38.616 -3.578 1.00 20.69 75 VAL A N 1
ATOM 653 C CA . VAL A 1 75 ? -26.706 38.593 -3.419 1.00 19.07 75 VAL A CA 1
ATOM 654 C C . VAL A 1 75 ? -26.031 37.374 -4.068 1.00 16.19 75 VAL A C 1
ATOM 655 O O . VAL A 1 75 ? -26.487 36.269 -3.830 1.00 14.21 75 VAL A O 1
ATOM 659 N N . ALA A 1 76 ? -24.995 37.510 -4.896 1.00 18.81 76 ALA A N 1
ATOM 660 C CA . ALA A 1 76 ? -24.376 36.378 -5.587 1.00 18.44 76 ALA A CA 1
ATOM 661 C C . ALA A 1 76 ? -23.679 35.445 -4.619 1.00 15.78 76 ALA A C 1
ATOM 662 O O . ALA A 1 76 ? -23.135 35.902 -3.601 1.00 16.92 76 ALA A O 1
ATOM 664 N N . PRO A 1 77 ? -23.611 34.146 -4.891 1.00 15.54 77 PRO A N 1
ATOM 665 C CA . PRO A 1 77 ? -24.220 33.495 -6.046 1.00 15.57 77 PRO A CA 1
ATOM 666 C C . PRO A 1 77 ? -25.671 33.188 -5.808 1.00 12.26 77 PRO A C 1
ATOM 667 O O . PRO A 1 77 ? -26.100 32.813 -4.712 1.00 12.34 77 PRO A O 1
ATOM 671 N N . ALA A 1 78 ? -26.462 33.287 -6.846 1.00 13.00 78 ALA A N 1
ATOM 672 C CA . ALA A 1 78 ? -27.877 32.891 -6.797 1.00 12.32 78 ALA A CA 1
ATOM 673 C C . ALA A 1 78 ? -27.936 31.383 -6.562 1.00 9.94 78 ALA A C 1
ATOM 674 O O . ALA A 1 78 ? -27.228 30.649 -7.227 1.00 11.84 78 ALA A O 1
ATOM 676 N N . MET A 1 79 ? -28.808 30.951 -5.696 1.00 10.77 79 MET A N 1
ATOM 677 C CA . MET A 1 79 ? -29.036 29.554 -5.355 1.00 10.18 79 MET A CA 1
ATOM 678 C C . MET A 1 79 ? -30.417 29.070 -5.798 1.00 9.10 79 MET A C 1
ATOM 679 O O . MET A 1 79 ? -30.721 27.880 -5.616 1.00 9.71 79 MET A O 1
ATOM 684 N N . LEU A 1 80 ? -31.208 29.919 -6.394 1.00 11.21 80 LEU A N 1
ATOM 685 C CA . LEU A 1 80 ? -32.450 29.549 -7.039 1.00 11.52 80 LEU A CA 1
ATOM 686 C C . LEU A 1 80 ? -32.480 30.217 -8.436 1.00 13.20 80 LEU A C 1
ATOM 687 O O . LEU A 1 80 ? -32.012 31.351 -8.566 1.00 15.42 80 LEU A O 1
ATOM 692 N N . PRO A 1 81 ? -33.088 29.535 -9.411 1.00 14.71 81 PRO A N 1
ATOM 693 C CA . PRO A 1 81 ? -33.315 30.152 -10.726 1.00 17.45 81 PRO A CA 1
ATOM 694 C C . PRO A 1 81 ? -34.374 31.240 -10.585 1.00 19.09 81 PRO A C 1
ATOM 695 O O . PRO A 1 81 ? -35.179 31.292 -9.652 1.00 18.48 81 PRO A O 1
ATOM 699 N N . ARG A 1 82 ? -34.422 32.176 -11.551 1.00 24.65 82 ARG A N 1
ATOM 700 C CA . ARG A 1 82 ? -35.363 33.271 -11.499 1.00 27.03 82 ARG A CA 1
ATOM 701 C C . ARG A 1 82 ? -36.765 32.870 -11.908 1.00 24.88 82 ARG A C 1
ATOM 702 O O . ARG A 1 82 ? -37.747 33.431 -11.436 1.00 26.45 82 ARG A O 1
ATOM 710 N N . ASP A 1 83 ? -36.876 31.916 -12.809 1.00 22.97 83 ASP A N 1
ATOM 711 C CA . ASP A 1 83 ? -38.174 31.517 -13.296 1.00 23.21 83 ASP A CA 1
ATOM 712 C C . ASP A 1 83 ? -39.016 30.898 -12.176 1.00 19.18 83 ASP A C 1
ATOM 713 O O . ASP A 1 83 ? -38.497 29.977 -11.531 1.00 16.22 83 ASP A O 1
ATOM 718 N N . PRO A 1 84 ? -40.264 31.359 -11.981 1.00 19.35 84 PRO A N 1
ATOM 719 C CA . PRO A 1 84 ? -41.023 30.823 -10.857 1.00 17.07 84 PRO A CA 1
ATOM 720 C C . PRO A 1 84 ? -41.193 29.301 -10.819 1.00 13.86 84 PRO A C 1
ATOM 721 O O . PRO A 1 84 ? -41.038 28.705 -9.772 1.00 13.53 84 PRO A O 1
ATOM 725 N N . LEU A 1 85 ? -41.534 28.690 -11.954 1.00 14.83 85 LEU A N 1
ATOM 726 C CA . LEU A 1 85 ? -41.762 27.251 -11.920 1.00 13.71 85 LEU A CA 1
ATOM 727 C C . LEU A 1 85 ? -40.454 26.504 -11.696 1.00 12.69 85 LEU A C 1
ATOM 728 O O . LEU A 1 85 ? -40.409 25.539 -10.915 1.00 11.51 85 LEU A O 1
ATOM 733 N N A GLU A 1 86 ? -39.359 26.903 -12.350 0.55 13.16 86 GLU A N 1
ATOM 734 N N B GLU A 1 86 ? -39.388 26.940 -12.354 0.45 12.86 86 GLU A N 1
ATOM 735 C CA A GLU A 1 86 ? -38.115 26.170 -12.117 0.55 12.96 86 GLU A CA 1
ATOM 736 C CA B GLU A 1 86 ? -38.070 26.354 -12.187 0.45 12.51 86 GLU A CA 1
ATOM 737 C C A GLU A 1 86 ? -37.643 26.402 -10.693 0.55 10.37 86 GLU A C 1
ATOM 738 C C B GLU A 1 86 ? -37.620 26.430 -10.733 0.45 11.51 86 GLU A C 1
ATOM 739 O O A GLU A 1 86 ? -37.068 25.509 -10.088 0.55 10.33 86 GLU A O 1
ATOM 740 O O B GLU A 1 86 ? -37.059 25.485 -10.200 0.45 11.77 86 GLU A O 1
ATOM 751 N N . SER A 1 87 ? -37.853 27.591 -10.107 1.00 11.01 87 SER A N 1
ATOM 752 C CA . SER A 1 87 ? -37.512 27.799 -8.708 1.00 10.87 87 SER A CA 1
ATOM 753 C C . SER A 1 87 ? -38.290 26.850 -7.833 1.00 8.82 87 SER A C 1
ATOM 754 O O . SER A 1 87 ? -37.741 26.232 -6.900 1.00 9.41 87 SER A O 1
ATOM 757 N N . LEU A 1 88 ? -39.588 26.714 -8.079 1.00 9.19 88 LEU A N 1
ATOM 758 C CA . LEU A 1 88 ? -40.397 25.789 -7.312 1.00 9.47 88 LEU A CA 1
ATOM 759 C C . LEU A 1 88 ? -39.923 24.363 -7.479 1.00 8.15 88 LEU A C 1
ATOM 760 O O . LEU A 1 88 ? -39.941 23.604 -6.486 1.00 8.63 88 LEU A O 1
ATOM 765 N N . ARG A 1 89 ? -39.498 23.945 -8.650 1.00 9.12 89 ARG A N 1
ATOM 766 C CA . ARG A 1 89 ? -38.977 22.604 -8.833 1.00 9.24 89 ARG A CA 1
ATOM 767 C C . ARG A 1 89 ? -37.725 22.389 -8.006 1.00 8.72 89 ARG A C 1
ATOM 768 O O . ARG A 1 89 ? -37.555 21.352 -7.385 1.00 8.92 89 ARG A O 1
ATOM 776 N N . VAL A 1 90 ? -36.810 23.371 -7.972 1.00 8.31 90 VAL A N 1
ATOM 777 C CA . VAL A 1 90 ? -35.637 23.262 -7.070 1.00 8.02 90 VAL A CA 1
ATOM 778 C C . VAL A 1 90 ? -36.081 23.110 -5.659 1.00 7.25 90 VAL A C 1
ATOM 779 O O . VAL A 1 90 ? -35.510 22.292 -4.898 1.00 7.77 90 VAL A O 1
ATOM 783 N N A ARG A 1 91 ? -37.103 23.860 -5.256 0.47 7.08 91 ARG A N 1
ATOM 784 N N B ARG A 1 91 ? -37.064 23.895 -5.219 0.53 7.72 91 ARG A N 1
ATOM 785 C CA A ARG A 1 91 ? -37.521 23.781 -3.861 0.47 7.99 91 ARG A CA 1
ATOM 786 C CA B ARG A 1 91 ? -37.585 23.835 -3.864 0.53 6.62 91 ARG A CA 1
ATOM 787 C C A ARG A 1 91 ? -38.336 22.527 -3.525 0.47 6.56 91 ARG A C 1
ATOM 788 C C B ARG A 1 91 ? -38.338 22.540 -3.547 0.53 7.32 91 ARG A C 1
ATOM 789 O O A ARG A 1 91 ? -38.361 22.159 -2.346 0.47 5.65 91 ARG A O 1
ATOM 790 O O B ARG A 1 91 ? -38.341 22.090 -2.393 0.53 9.68 91 ARG A O 1
ATOM 805 N N . LYS A 1 92 ? -38.903 21.856 -4.530 1.00 6.92 92 LYS A N 1
ATOM 806 C CA . LYS A 1 92 ? -39.450 20.517 -4.334 1.00 7.33 92 LYS A CA 1
ATOM 807 C C . LYS A 1 92 ? -38.331 19.564 -3.981 1.00 6.97 92 LYS A C 1
ATOM 808 O O . LYS A 1 92 ? -38.433 18.74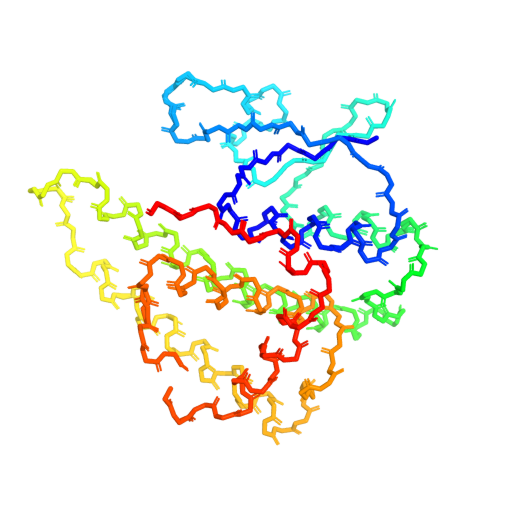6 -3.066 1.00 7.81 92 LYS A O 1
ATOM 814 N N . ILE A 1 93 ? -37.198 19.659 -4.691 1.00 7.23 93 ILE A N 1
ATOM 815 C CA . ILE A 1 93 ? -36.052 18.811 -4.383 1.00 7.29 93 ILE A CA 1
ATOM 816 C C . ILE A 1 93 ? -35.490 19.160 -3.009 1.00 6.97 93 ILE A C 1
ATOM 817 O O . ILE A 1 93 ? -35.097 18.280 -2.250 1.00 7.14 93 ILE A O 1
ATOM 822 N N . GLU A 1 94 ? -35.462 20.448 -2.660 1.00 6.98 94 GLU A N 1
ATOM 823 C CA . GLU A 1 94 ? -35.095 20.833 -1.297 1.00 6.58 94 GLU A CA 1
ATOM 824 C C . GLU A 1 94 ? -36.024 20.167 -0.293 1.00 6.43 94 GLU A C 1
ATOM 825 O O . GLU A 1 94 ? -35.562 19.706 0.750 1.00 7.14 94 GLU A O 1
ATOM 831 N N . ALA A 1 95 ? -37.316 20.132 -0.557 1.00 6.74 95 ALA A N 1
ATOM 832 C CA . ALA A 1 95 ? -38.269 19.485 0.350 1.00 7.02 95 ALA A CA 1
ATOM 833 C C . ALA A 1 95 ? -37.966 18.003 0.495 1.00 6.67 95 ALA A C 1
ATOM 834 O O . ALA A 1 95 ? -38.095 17.442 1.577 1.00 7.21 95 ALA A O 1
ATOM 836 N N . LEU A 1 96 ? -37.556 17.345 -0.586 1.00 7.19 96 LEU A N 1
ATOM 837 C CA . LEU A 1 96 ? -37.138 15.943 -0.507 1.00 7.03 96 LEU A CA 1
ATOM 838 C C . LEU A 1 96 ? -35.946 15.794 0.430 1.00 6.56 96 LEU A C 1
ATOM 839 O O . LEU A 1 96 ? -35.921 14.932 1.301 1.00 7.37 96 LEU A O 1
ATOM 844 N N . ALA A 1 97 ? -34.912 16.642 0.218 1.00 6.97 97 ALA A N 1
ATOM 845 C CA . ALA A 1 97 ? -33.744 16.581 1.084 1.00 7.18 97 ALA A CA 1
ATOM 846 C C . ALA A 1 97 ? -34.090 16.873 2.531 1.00 6.83 97 ALA A C 1
ATOM 847 O O . ALA A 1 97 ? -33.595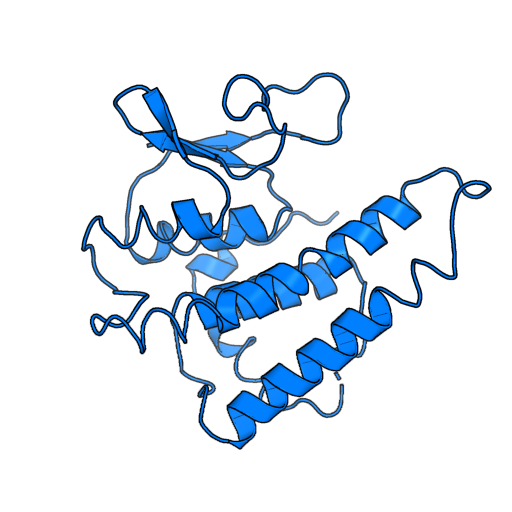 16.205 3.452 1.00 7.12 97 ALA A O 1
ATOM 849 N N . ASP A 1 98 ? -34.947 17.881 2.763 1.00 6.63 98 ASP A N 1
ATOM 850 C CA . ASP A 1 98 ? -35.389 18.185 4.091 1.00 6.60 98 ASP A CA 1
ATOM 851 C C . ASP A 1 98 ? -36.131 16.999 4.706 1.00 6.75 98 ASP A C 1
ATOM 852 O O . ASP A 1 98 ? -36.030 16.771 5.917 1.00 7.58 98 ASP A O 1
ATOM 857 N N . GLY A 1 99 ? -36.884 16.253 3.901 1.00 6.86 99 GLY A N 1
ATOM 858 C CA . GLY A 1 99 ? -37.530 15.060 4.377 1.00 7.08 99 GLY A CA 1
ATOM 859 C C . GLY A 1 99 ? -36.581 13.963 4.750 1.00 7.00 99 GLY A C 1
ATOM 860 O O . GLY A 1 99 ? -36.858 13.186 5.692 1.00 7.79 99 GLY A O 1
ATOM 861 N N . ILE A 1 100 ? -35.462 13.841 4.058 1.00 7.04 100 ILE A N 1
ATOM 862 C CA . ILE A 1 100 ? -34.412 12.926 4.491 1.00 7.41 100 ILE A CA 1
ATOM 863 C C . ILE A 1 100 ? -33.874 13.323 5.831 1.00 7.80 100 ILE A C 1
ATOM 864 O O . ILE A 1 100 ? -33.662 12.508 6.732 1.00 8.21 100 ILE A O 1
ATOM 869 N N A MET A 1 101 ? -33.595 14.657 6.009 0.69 7.68 101 MET A N 1
ATOM 870 N N B MET A 1 101 ? -33.659 14.634 6.004 0.31 7.47 101 MET A N 1
ATOM 871 C CA A MET A 1 101 ? -33.196 15.142 7.335 0.69 7.93 101 MET A CA 1
ATOM 872 C CA B MET A 1 101 ? -33.232 15.222 7.267 0.31 7.67 101 MET A CA 1
ATOM 873 C C A MET A 1 101 ? -34.248 14.789 8.382 0.69 7.81 101 MET A C 1
ATOM 874 C C B MET A 1 101 ? -34.233 14.934 8.374 0.31 8.63 101 MET A C 1
ATOM 875 O O A MET A 1 101 ? -33.917 14.350 9.489 0.69 9.42 101 MET A O 1
ATOM 876 O O B MET A 1 101 ? -33.869 14.642 9.512 0.31 9.43 101 MET A O 1
ATOM 885 N N . ASP A 1 102 ? -35.512 15.030 8.076 1.00 8.11 102 ASP A N 1
ATOM 886 C CA . ASP A 1 102 ? -36.579 14.746 9.026 1.00 8.45 102 ASP A CA 1
ATOM 887 C C . ASP A 1 102 ? -36.518 13.281 9.484 1.00 8.08 102 ASP A C 1
ATOM 888 O O . ASP A 1 102 ? -36.651 12.984 10.672 1.00 9.57 102 ASP A O 1
ATOM 893 N N . ALA A 1 103 ? -36.359 12.368 8.509 1.00 8.20 103 ALA A N 1
ATOM 894 C CA . ALA A 1 103 ? -36.366 10.931 8.825 1.00 8.60 103 ALA A CA 1
ATOM 895 C C . ALA A 1 103 ? -35.132 10.545 9.624 1.00 8.95 103 ALA A C 1
ATOM 896 O O . ALA A 1 103 ? -35.196 9.711 10.529 1.00 9.64 103 ALA A O 1
ATOM 898 N N . GLY A 1 104 ? -34.005 11.145 9.287 1.00 8.84 104 GLY A N 1
ATOM 899 C CA . GLY A 1 104 ? -32.796 10.941 10.081 1.00 9.48 104 GLY A CA 1
ATOM 900 C C . GLY A 1 104 ? -32.976 11.398 11.507 1.00 8.84 104 GLY A C 1
ATOM 901 O O . GLY A 1 104 ? -32.607 10.707 12.472 1.00 9.82 104 GLY A O 1
ATOM 902 N N . LEU A 1 105 ? -33.561 12.584 11.678 1.00 9.07 105 LEU A N 1
ATOM 903 C CA . LEU A 1 105 ? -33.789 13.149 13.001 1.00 9.31 105 LEU A CA 1
ATOM 904 C C . LEU A 1 105 ? -34.778 12.294 13.811 1.00 9.13 105 LEU A C 1
ATOM 905 O O . LEU A 1 105 ? -34.537 12.017 14.998 1.00 10.07 105 LEU A O 1
ATOM 910 N N . VAL A 1 106 ? -35.878 11.848 13.214 1.00 9.37 106 VAL A N 1
ATOM 911 C CA . VAL A 1 106 ? -36.803 10.981 13.898 1.00 9.39 106 VAL A CA 1
ATOM 912 C C . VAL A 1 106 ? -36.071 9.759 14.403 1.00 9.41 106 VAL A C 1
ATOM 913 O O . VAL A 1 106 ? -36.289 9.270 15.523 1.00 10.21 106 VAL A O 1
ATOM 917 N N . SER A 1 107 ? -35.203 9.188 13.558 1.00 9.80 107 SER A N 1
ATOM 918 C CA . SER A 1 107 ? -34.435 8.003 13.917 1.00 10.45 107 SER A CA 1
ATOM 919 C C . SER A 1 107 ? -33.547 8.244 15.140 1.00 10.48 107 SER A C 1
ATOM 920 O O . SER A 1 107 ? -33.483 7.432 16.077 1.00 11.33 107 SER A O 1
ATOM 923 N N . VAL A 1 108 ? -32.835 9.366 15.102 1.00 10.08 108 VAL A N 1
ATOM 924 C CA . VAL A 1 108 ? -31.944 9.719 16.199 1.00 10.75 108 VAL A CA 1
ATOM 925 C C . VAL A 1 108 ? -32.745 9.977 17.483 1.00 10.39 108 VAL A C 1
ATOM 926 O O . VAL A 1 108 ? -32.357 9.516 18.577 1.00 11.68 108 VAL A O 1
ATOM 930 N N . ARG A 1 109 ? -33.854 10.694 17.394 1.00 11.01 109 ARG A N 1
ATOM 931 C CA . ARG A 1 109 ? -34.655 10.961 18.552 1.00 10.85 109 ARG A CA 1
ATOM 932 C C . ARG A 1 109 ? -35.282 9.684 19.109 1.00 11.12 109 ARG A C 1
ATOM 933 O O . ARG A 1 109 ? -35.395 9.517 20.328 1.00 12.93 109 ARG A O 1
ATOM 941 N N . GLU A 1 110 ? -35.644 8.742 18.260 1.00 11.14 110 GLU A N 1
ATOM 942 C CA . GLU A 1 110 ? -36.168 7.452 18.689 1.00 11.46 110 GLU A CA 1
ATOM 943 C C . GLU A 1 110 ? -35.149 6.752 19.540 1.00 13.19 110 GLU A C 1
ATOM 944 O O . GLU A 1 110 ? -35.422 6.200 20.590 1.00 14.96 110 GLU A O 1
ATOM 950 N N . GLN A 1 111 ? -33.898 6.737 19.061 1.00 13.94 111 GLN A N 1
ATOM 951 C CA . GLN A 1 111 ? -32.812 6.058 19.739 1.00 15.52 111 GLN A CA 1
ATOM 952 C C . GLN A 1 111 ? -32.401 6.787 21.027 1.00 15.87 111 GLN A C 1
ATOM 953 O O . GLN A 1 111 ? -31.708 6.151 21.827 1.00 19.70 111 GLN A O 1
ATOM 959 N N . ALA A 1 112 ? -32.808 8.035 21.237 1.00 15.24 112 ALA A N 1
ATOM 960 C CA . ALA A 1 112 ? -32.556 8.785 22.460 1.00 16.19 112 ALA A CA 1
ATOM 961 C C . ALA A 1 112 ? -33.562 8.462 23.542 1.00 17.46 112 ALA A C 1
ATOM 962 O O . ALA A 1 112 ? -33.333 8.825 24.703 1.00 22.21 112 ALA A O 1
ATOM 964 N N A ARG A 1 113 ? -34.707 7.859 23.214 0.53 16.79 113 ARG A N 1
ATOM 965 N N B ARG A 1 113 ? -34.656 7.804 23.189 0.47 16.47 113 ARG A N 1
ATOM 966 C CA A ARG A 1 113 ? -35.731 7.509 24.208 0.53 17.07 113 ARG A CA 1
ATOM 967 C CA B ARG A 1 113 ? -35.632 7.353 24.170 0.47 16.82 113 ARG A CA 1
ATOM 968 C C A ARG A 1 113 ? -35.227 6.344 25.044 0.53 18.65 113 ARG A C 1
ATOM 969 C C B ARG A 1 113 ? -35.094 6.291 25.095 0.47 18.90 113 ARG A C 1
ATOM 970 O O A ARG A 1 113 ? -34.381 5.584 24.559 0.53 19.45 113 ARG A O 1
ATOM 971 O O B ARG A 1 113 ? -34.148 5.575 24.743 0.47 20.96 113 ARG A O 1
ATOM 986 N N . PRO A 1 114 ? -35.689 6.142 26.263 1.00 21.96 114 PRO A N 1
ATOM 987 C CA . PRO A 1 114 ? -35.306 4.969 27.066 1.00 26.53 114 PRO A CA 1
ATOM 988 C C . PRO A 1 114 ? -35.573 3.707 26.254 1.00 26.12 114 PRO A C 1
ATOM 989 O O . PRO A 1 114 ? -36.475 3.636 25.439 1.00 25.20 114 PRO A O 1
ATOM 993 N N . ALA A 1 115 ? -34.759 2.681 26.497 1.00 28.40 115 ALA A N 1
ATOM 994 C CA . ALA A 1 115 ? -34.742 1.457 25.697 1.00 28.91 115 ALA A CA 1
ATOM 995 C C . ALA A 1 115 ? -36.132 0.852 25.624 1.00 30.73 115 ALA A C 1
ATOM 996 O O . ALA A 1 115 ? -36.640 0.469 24.558 1.00 30.33 115 ALA A O 1
ATOM 998 N N . ALA A 1 116 ? -36.819 0.782 26.762 1.00 33.23 116 ALA A N 1
ATOM 999 C CA . ALA A 1 116 ? -38.105 0.099 26.756 1.00 32.84 116 ALA A CA 1
ATOM 1000 C C . ALA A 1 116 ? -39.156 0.922 26.048 1.00 27.80 116 ALA A C 1
ATOM 1001 O O . ALA A 1 116 ? -40.269 0.448 25.859 1.00 32.64 116 ALA A O 1
ATOM 1003 N N A GLN A 1 117 ? -38.840 2.172 25.666 0.58 25.50 117 GLN A N 1
ATOM 1004 N N B GLN A 1 117 ? -38.817 2.140 25.662 0.41 24.46 117 GLN A N 1
ATOM 1005 C CA A GLN A 1 117 ? -39.818 3.046 25.039 0.58 24.88 117 GLN A CA 1
ATOM 1006 C CA B GLN A 1 117 ? -39.753 3.072 25.076 0.41 24.50 117 GLN A CA 1
ATOM 1007 C C A GLN A 1 117 ? -39.660 3.132 23.518 0.58 21.01 117 GLN A C 1
ATOM 1008 C C B GLN A 1 117 ? -39.508 3.294 23.590 0.41 21.96 117 GLN A C 1
ATOM 1009 O O A GLN A 1 117 ? -40.426 3.749 22.775 0.58 29.58 117 GLN A O 1
ATOM 1010 O O B GLN A 1 117 ? -40.113 4.161 22.952 0.41 21.48 117 GLN A O 1
ATOM 1021 N N . GLN A 1 118 ? -38.599 2.475 23.044 1.00 18.28 118 GLN A N 1
ATOM 1022 C CA . GLN A 1 118 ? -38.250 2.563 21.625 1.00 17.93 118 GLN A CA 1
ATOM 1023 C C . GLN A 1 118 ? -39.116 1.619 20.798 1.00 17.20 118 GLN A C 1
ATOM 1024 O O . GLN A 1 118 ? -39.521 0.525 21.201 1.00 20.75 118 GLN A O 1
ATOM 1030 N N . SER A 1 119 ? -39.395 2.089 19.579 1.00 18.35 119 SER A N 1
ATOM 1031 C CA . SER A 1 119 ? -40.067 1.351 18.543 1.00 17.38 119 SER A CA 1
ATOM 1032 C C . SER A 1 119 ? -39.129 0.945 17.385 1.00 17.34 119 SER A C 1
ATOM 1033 O O . SER A 1 119 ? -38.702 1.815 16.591 1.00 17.18 119 SER A O 1
ATOM 1036 N N . GLU A 1 120 ? -38.821 -0.331 17.273 1.00 20.00 120 GLU A N 1
ATOM 1037 C CA . GLU A 1 120 ? -37.995 -0.800 16.157 1.00 20.34 120 GLU A CA 1
ATOM 1038 C C . GLU A 1 120 ? -38.783 -0.573 14.888 1.00 18.03 120 GLU A C 1
ATOM 1039 O O . GLU A 1 120 ? -38.200 -0.279 13.858 1.00 19.00 120 GLU A O 1
ATOM 1045 N N . ASP A 1 121 ? -40.122 -0.688 14.913 1.00 19.87 121 ASP A N 1
ATOM 1046 C CA . ASP A 1 121 ? -40.908 -0.470 13.708 1.00 19.40 121 ASP A CA 1
ATOM 1047 C C . ASP A 1 121 ? -40.713 0.957 13.197 1.00 17.58 121 ASP A C 1
ATOM 1048 O O . ASP A 1 121 ? -40.585 1.162 11.979 1.00 18.94 121 ASP A O 1
ATOM 1053 N N A GLU A 1 122 ? -40.714 1.952 14.083 0.32 16.43 122 GLU A N 1
ATOM 1054 N N B GLU A 1 122 ? -40.710 1.902 14.139 0.68 17.18 122 GLU A N 1
ATOM 1055 C CA A GLU A 1 122 ? -40.496 3.322 13.632 0.32 15.78 122 GLU A CA 1
ATOM 1056 C CA B GLU A 1 122 ? -40.482 3.279 13.757 0.68 15.35 122 GLU A CA 1
ATOM 1057 C C A GLU A 1 122 ? -39.115 3.470 13.017 0.32 14.26 122 GLU A C 1
ATOM 1058 C C B GLU A 1 122 ? -39.142 3.456 13.065 0.68 13.12 122 GLU A C 1
ATOM 1059 O O A GLU A 1 122 ? -38.933 4.124 11.984 0.32 14.29 122 GLU A O 1
ATOM 1060 O O B GLU A 1 122 ? -39.018 4.141 12.042 0.68 13.75 122 GLU A O 1
ATOM 1071 N N . LEU A 1 123 ? -38.101 2.866 13.634 1.00 14.24 123 LEU A N 1
ATOM 1072 C CA . LEU A 1 123 ? -36.759 2.953 13.017 1.00 13.25 123 LEU A CA 1
ATOM 1073 C C . LEU A 1 123 ? -36.729 2.384 11.623 1.00 13.92 123 LEU A C 1
ATOM 1074 O O . LEU A 1 123 ? -36.120 2.954 10.702 1.00 13.89 123 LEU A O 1
ATOM 1079 N N . LEU A 1 124 ? -37.411 1.244 11.442 1.00 14.61 124 LEU A N 1
ATOM 1080 C CA . LEU A 1 124 ? -37.410 0.620 10.145 1.00 15.64 124 LEU A CA 1
ATOM 1081 C C . LEU A 1 124 ? -38.117 1.491 9.115 1.00 14.18 124 LEU A C 1
ATOM 1082 O O . LEU A 1 124 ? -37.680 1.650 7.969 1.00 15.09 124 LEU A O 1
ATOM 1087 N N A ARG A 1 125 ? -39.244 2.093 9.483 0.62 16.53 125 ARG A N 1
ATOM 1088 N N B ARG A 1 125 ? -39.268 2.017 9.522 0.38 12.44 125 ARG A N 1
ATOM 1089 C CA A ARG A 1 125 ? -40.003 2.804 8.446 0.62 15.01 125 ARG A CA 1
ATOM 1090 C CA B ARG A 1 125 ? -40.084 2.883 8.680 0.38 12.49 125 ARG A CA 1
ATOM 1091 C C A ARG A 1 125 ? -39.281 4.105 8.118 0.62 12.59 125 ARG A C 1
ATOM 1092 C C B ARG A 1 125 ? -39.247 4.047 8.138 0.38 10.77 125 ARG A C 1
ATOM 1093 O O A ARG A 1 125 ? -39.375 4.567 6.950 0.62 12.08 125 ARG A O 1
ATOM 1094 O O B ARG A 1 125 ? -39.271 4.345 6.923 0.38 10.88 125 ARG A O 1
ATOM 1109 N N . GLN A 1 126 ? -38.552 4.713 9.058 1.00 11.44 126 GLN A N 1
ATOM 1110 C CA . GLN A 1 126 ? -37.749 5.880 8.714 1.00 10.68 126 GLN A CA 1
ATOM 1111 C C . GLN A 1 126 ? -36.617 5.529 7.810 1.00 10.06 126 GLN A C 1
ATOM 1112 O O . GLN A 1 126 ? -36.292 6.249 6.839 1.00 10.10 126 GLN A O 1
ATOM 1118 N N . ARG A 1 127 ? -35.954 4.377 8.032 1.00 11.19 127 ARG A N 1
ATOM 1119 C CA . ARG A 1 127 ? -34.870 3.948 7.195 1.00 11.53 127 ARG A CA 1
ATOM 1120 C C . ARG A 1 127 ? -35.362 3.714 5.774 1.00 11.63 127 ARG A C 1
ATOM 1121 O O . ARG A 1 127 ? -34.677 4.034 4.810 1.00 11.81 127 ARG A O 1
ATOM 1129 N N . GLU A 1 128 ? -36.575 3.153 5.662 1.00 11.83 128 GLU A N 1
ATOM 1130 C CA . GLU A 1 128 ? -37.116 2.933 4.313 1.00 12.39 128 GLU A CA 1
ATOM 1131 C C . GLU A 1 128 ? -37.410 4.240 3.592 1.00 10.54 128 GLU A C 1
ATOM 1132 O O . GLU A 1 128 ? -37.171 4.389 2.389 1.00 11.46 128 GLU A O 1
ATOM 1138 N N . LYS A 1 129 ? -37.974 5.244 4.289 1.00 10.06 129 LYS A N 1
ATOM 1139 C CA . LYS A 1 129 ? -38.142 6.537 3.704 1.00 9.68 129 LYS A CA 1
ATOM 1140 C C . LYS A 1 129 ? -36.825 7.090 3.149 1.00 8.71 129 LYS A C 1
ATOM 1141 O O . LYS A 1 129 ? -36.772 7.646 2.040 1.00 9.39 129 LYS A O 1
ATOM 1147 N N . ILE A 1 130 ? -35.774 6.937 3.910 1.00 8.57 130 ILE A N 1
ATOM 1148 C CA . ILE A 1 130 ? -34.459 7.425 3.509 1.00 8.67 130 ILE A CA 1
ATOM 1149 C C . ILE A 1 130 ? -33.996 6.717 2.239 1.00 8.92 130 ILE A C 1
ATOM 1150 O O . ILE A 1 130 ? -33.578 7.350 1.274 1.00 9.67 130 ILE A O 1
ATOM 1155 N N . ASN A 1 131 ? -34.058 5.377 2.267 1.00 9.87 131 ASN A N 1
ATOM 1156 C CA . ASN A 1 131 ? -33.556 4.671 1.070 1.00 10.71 131 ASN A CA 1
ATOM 1157 C C . ASN A 1 131 ? -34.329 4.957 -0.176 1.00 9.81 131 ASN A C 1
ATOM 1158 O O . ASN A 1 131 ? -33.747 5.144 -1.238 1.00 10.69 131 ASN A O 1
ATOM 1163 N N . ARG A 1 132 ? -35.677 5.032 -0.036 1.00 9.66 132 ARG A N 1
ATOM 1164 C CA . ARG A 1 132 ? -36.461 5.350 -1.209 1.00 9.44 132 ARG A CA 1
ATOM 1165 C C . ARG A 1 132 ? -36.099 6.747 -1.756 1.00 8.76 132 ARG A C 1
ATOM 1166 O O . ARG A 1 132 ? -36.053 6.987 -2.967 1.00 9.45 132 ARG A O 1
ATOM 1174 N N . SER A 1 133 ? -35.869 7.672 -0.837 1.00 8.60 133 SER A N 1
ATOM 1175 C CA . SER A 1 133 ? -35.580 9.046 -1.205 1.00 8.56 133 SER A CA 1
ATOM 1176 C C . SER A 1 133 ? -34.211 9.195 -1.838 1.00 8.21 133 SER A C 1
ATOM 1177 O O . SER A 1 133 ? -34.027 9.920 -2.820 1.00 8.96 133 SER A O 1
ATOM 1180 N N . LEU A 1 134 ? -33.211 8.479 -1.302 1.00 8.92 134 LEU A N 1
ATOM 1181 C CA . LEU A 1 134 ? -31.904 8.445 -1.926 1.00 9.01 134 LEU A CA 1
ATOM 1182 C C . LEU A 1 134 ? -31.970 7.872 -3.323 1.00 9.49 134 LEU A C 1
ATOM 1183 O O . LEU A 1 134 ? -31.270 8.325 -4.233 1.00 10.15 134 LEU A O 1
ATOM 1188 N N . ASP A 1 135 ? -32.820 6.856 -3.532 1.00 9.68 135 ASP A N 1
ATOM 1189 C CA . ASP A 1 135 ? -33.016 6.304 -4.868 1.00 10.26 135 ASP A CA 1
ATOM 1190 C C . ASP A 1 135 ? -33.580 7.324 -5.804 1.00 10.01 135 ASP A C 1
ATOM 1191 O O . ASP A 1 135 ? -33.184 7.422 -6.972 1.00 10.71 135 ASP A O 1
ATOM 1196 N N . VAL A 1 136 ? -34.551 8.145 -5.365 1.00 9.56 136 VAL A N 1
ATOM 1197 C CA . VAL A 1 136 ? -35.108 9.172 -6.224 1.00 9.36 136 VAL A CA 1
ATOM 1198 C C . VAL A 1 136 ? -34.028 10.190 -6.584 1.00 9.05 136 VAL A C 1
ATOM 1199 O O . VAL A 1 136 ? -33.953 10.628 -7.721 1.00 9.94 136 VAL A O 1
ATOM 1203 N N . LEU A 1 137 ? -33.176 10.580 -5.614 1.00 9.05 137 LEU A N 1
ATOM 1204 C CA . LEU A 1 137 ? -32.101 11.492 -5.886 1.00 9.44 137 LEU A CA 1
ATOM 1205 C C . LEU A 1 137 ? -31.105 10.951 -6.935 1.00 9.94 137 LEU A C 1
ATOM 1206 O O . LEU A 1 137 ? -30.696 11.635 -7.864 1.00 11.05 137 LEU A O 1
ATOM 1211 N N . GLU A 1 138 ? -30.726 9.675 -6.777 1.00 10.44 138 GLU A N 1
ATOM 1212 C CA . GLU A 1 138 ? -29.852 9.055 -7.778 1.00 10.76 138 GLU A CA 1
ATOM 1213 C C . GLU A 1 138 ? -30.515 9.097 -9.114 1.00 11.43 138 GLU A C 1
ATOM 1214 O O . GLU A 1 138 ? -29.860 9.372 -10.133 1.00 12.88 138 GLU A O 1
ATOM 1220 N N . GLY A 1 139 ? -31.830 8.824 -9.185 1.00 11.22 139 GLY A N 1
ATOM 1221 C CA . GLY A 1 139 ? -32.556 8.847 -10.449 1.00 11.47 139 GLY A CA 1
ATOM 1222 C C . GLY A 1 139 ? -32.538 10.239 -11.090 1.00 11.47 139 GLY A C 1
ATOM 1223 O O . GLY A 1 139 ? -32.407 10.368 -12.310 1.00 12.13 139 GLY A O 1
ATOM 1224 N N . TYR A 1 140 ? -32.689 11.307 -10.270 1.00 11.28 140 TYR A N 1
ATOM 1225 C CA . TYR A 1 140 ? -32.622 12.650 -10.818 1.00 10.75 140 TYR A CA 1
ATOM 1226 C C . TYR A 1 140 ? -31.278 12.879 -11.542 1.00 10.99 140 TYR A C 1
ATOM 1227 O O . TYR A 1 140 ? -31.176 13.521 -12.584 1.00 12.32 140 TYR A O 1
ATOM 1236 N N . LEU A 1 141 ? -30.206 12.383 -10.901 1.00 11.90 141 LEU A N 1
ATOM 1237 C CA . LEU A 1 141 ? -28.850 12.530 -11.479 1.00 11.44 141 LEU A CA 1
ATOM 1238 C C . LEU A 1 141 ? -28.646 11.674 -12.710 1.00 13.09 141 LEU A C 1
ATOM 1239 O O . LEU A 1 141 ? -28.033 12.100 -13.668 1.00 18.07 141 LEU A O 1
ATOM 1244 N N . VAL A 1 142 ? -29.212 10.485 -12.744 1.00 12.80 142 VAL A N 1
ATOM 1245 C CA . VAL A 1 142 ? -29.173 9.694 -13.984 1.00 13.97 142 VAL A CA 1
ATOM 1246 C C . VAL A 1 142 ? -29.911 10.420 -15.095 1.00 14.61 142 VAL A C 1
ATOM 1247 O O . VAL A 1 142 ? -29.449 10.398 -16.258 1.00 17.49 142 VAL A O 1
ATOM 1251 N N . ASP A 1 143 ? -31.035 11.019 -14.784 1.00 13.71 143 ASP A N 1
ATOM 1252 C CA . ASP A 1 143 ? -31.883 11.618 -15.803 1.00 14.40 143 ASP A CA 1
ATOM 1253 C C . ASP A 1 143 ? -31.396 12.982 -16.261 1.00 15.16 143 ASP A C 1
ATOM 1254 O O . ASP A 1 143 ? -31.839 13.435 -17.314 1.00 19.03 143 ASP A O 1
ATOM 1259 N N . GLY A 1 144 ? -30.543 13.628 -15.478 1.00 14.30 144 GLY A N 1
ATOM 1260 C CA . GLY A 1 144 ? -30.103 14.975 -15.748 1.00 16.42 144 GLY A CA 1
ATOM 1261 C C . GLY A 1 144 ? -30.983 16.065 -15.144 1.00 14.89 144 GLY A C 1
ATOM 1262 O O . GLY A 1 144 ? -30.747 17.259 -15.341 1.00 17.58 144 GLY A O 1
ATOM 1263 N N . THR A 1 145 ? -31.988 15.702 -14.383 1.00 13.78 145 THR A N 1
ATOM 1264 C CA . THR A 1 145 ? -32.776 16.628 -13.565 1.00 14.37 145 THR A CA 1
ATOM 1265 C C . THR A 1 145 ? -31.896 17.392 -12.605 1.00 13.74 145 THR A C 1
ATOM 1266 O O . THR A 1 145 ? -32.102 18.583 -12.346 1.00 16.52 145 THR A O 1
ATOM 1270 N N . LEU A 1 146 ? -30.917 16.675 -12.056 1.00 12.55 146 LEU A N 1
ATOM 1271 C CA . LEU A 1 146 ? -29.786 17.261 -11.332 1.00 12.33 146 LEU A CA 1
ATOM 1272 C C . LEU A 1 146 ? -28.505 16.832 -12.067 1.00 12.81 146 LEU A C 1
ATOM 1273 O O . LEU A 1 146 ? -28.479 15.802 -12.737 1.00 13.23 146 LEU A O 1
ATOM 1278 N N . LYS A 1 147 ? -27.439 17.584 -11.918 1.00 13.27 147 LYS A N 1
ATOM 1279 C CA . LYS A 1 147 ? -26.109 17.272 -12.361 1.00 12.97 147 LYS A CA 1
ATOM 1280 C C . LYS A 1 147 ? -25.184 17.192 -11.164 1.00 13.04 147 LYS A C 1
ATOM 1281 O O . LYS A 1 147 ? -25.402 17.849 -10.115 1.00 12.32 147 LYS A O 1
ATOM 1287 N N . THR A 1 148 ? -24.118 16.461 -11.318 1.00 13.76 148 THR A N 1
ATOM 1288 C CA . THR A 1 148 ? -23.197 16.311 -10.202 1.00 13.52 148 THR A CA 1
ATOM 1289 C C . THR A 1 148 ? -22.445 17.591 -9.890 1.00 13.13 148 THR A C 1
ATOM 1290 O O . THR A 1 148 ? -21.914 17.727 -8.767 1.00 13.70 148 THR A O 1
ATOM 1294 N N . ASP A 1 149 ? -22.390 18.541 -10.830 1.00 13.14 149 ASP A N 1
ATOM 1295 C CA . ASP A 1 149 ? -21.781 19.840 -10.598 1.00 13.60 149 ASP A CA 1
ATOM 1296 C C . ASP A 1 149 ? -22.814 20.924 -10.298 1.00 13.63 149 ASP A C 1
ATOM 1297 O O . ASP A 1 149 ? -22.493 22.113 -10.291 1.00 14.77 149 ASP A O 1
ATOM 1302 N N . THR A 1 150 ? -24.087 20.602 -10.059 1.00 12.02 150 THR A N 1
ATOM 1303 C CA . THR A 1 150 ? -25.080 21.563 -9.692 1.00 12.00 150 THR A CA 1
ATOM 1304 C C . THR A 1 150 ? -24.838 22.067 -8.268 1.00 11.37 150 THR A C 1
ATOM 1305 O O . THR A 1 150 ? -24.760 21.263 -7.350 1.00 10.32 150 THR A O 1
ATOM 1309 N N . VAL A 1 151 ? -24.784 23.396 -8.109 1.00 12.22 151 VAL A N 1
ATOM 1310 C CA . VAL A 1 151 ? -24.683 24.014 -6.810 1.00 11.16 151 VAL A CA 1
ATOM 1311 C C . VAL A 1 151 ? -25.882 24.954 -6.681 1.00 10.22 151 VAL A C 1
ATOM 1312 O O . VAL A 1 151 ? -25.860 26.054 -7.234 1.00 12.44 151 VAL A O 1
ATOM 1316 N N . ASN A 1 152 ? -26.923 24.516 -5.991 1.00 9.16 152 ASN A N 1
ATOM 1317 C CA . ASN A 1 152 ? -28.110 25.335 -5.783 1.00 8.70 152 ASN A CA 1
ATOM 1318 C C . ASN A 1 152 ? -28.706 24.954 -4.439 1.00 7.77 152 ASN A C 1
ATOM 1319 O O . ASN A 1 152 ? -28.156 24.135 -3.713 1.00 8.41 152 ASN A O 1
ATOM 1324 N N . LEU A 1 153 ? -29.838 25.565 -4.106 1.00 7.79 153 LEU A N 1
ATOM 1325 C CA . LEU A 1 153 ? -30.406 25.326 -2.786 1.00 7.75 153 LEU A CA 1
ATOM 1326 C C . LEU A 1 153 ? -30.720 23.849 -2.593 1.00 7.19 153 LEU A C 1
ATOM 1327 O O . LEU A 1 153 ? -30.564 23.302 -1.499 1.00 7.91 153 LEU A O 1
ATOM 1332 N N . ALA A 1 154 ? -31.226 23.186 -3.648 1.00 7.44 154 ALA A N 1
ATOM 1333 C CA . ALA A 1 154 ? -31.540 21.784 -3.548 1.00 7.32 154 ALA A CA 1
ATOM 1334 C C . ALA A 1 154 ? -30.304 20.960 -3.277 1.00 7.06 154 ALA A C 1
ATOM 1335 O O . ALA A 1 154 ? -30.335 20.061 -2.434 1.00 7.50 154 ALA A O 1
ATOM 1337 N N . THR A 1 155 ? -29.225 21.162 -4.031 1.00 7.45 155 THR A N 1
ATOM 1338 C CA . THR A 1 155 ? -28.067 20.301 -3.849 1.00 7.69 155 THR A CA 1
ATOM 1339 C C . THR A 1 155 ? -27.334 20.591 -2.534 1.00 7.50 155 THR A C 1
ATOM 1340 O O . THR A 1 155 ? -26.814 19.673 -1.925 1.00 7.95 155 THR A O 1
ATOM 1344 N N . ILE A 1 156 ? -27.317 21.857 -2.092 1.00 7.55 156 ILE A N 1
ATOM 1345 C CA . ILE A 1 156 ? -26.835 22.155 -0.749 1.00 7.31 156 ILE A CA 1
ATOM 1346 C C . ILE A 1 156 ? -27.628 21.325 0.269 1.00 6.80 156 ILE A C 1
ATOM 1347 O O . ILE A 1 156 ? -27.052 20.715 1.157 1.00 7.34 156 ILE A O 1
ATOM 1352 N N . ALA A 1 157 ? -28.958 21.350 0.162 1.00 6.78 157 ALA A N 1
ATOM 1353 C CA . ALA A 1 157 ? -29.793 20.612 1.081 1.00 6.72 157 ALA A CA 1
ATOM 1354 C C . ALA A 1 157 ? -29.505 19.107 1.019 1.00 6.51 157 ALA A C 1
ATOM 1355 O O . ALA A 1 157 ? -29.428 18.452 2.061 1.00 7.03 157 ALA A O 1
ATOM 1357 N N . ILE A 1 158 ? -29.333 18.565 -0.191 1.00 6.78 158 ILE A N 1
ATOM 1358 C CA . ILE A 1 158 ? -29.021 17.143 -0.337 1.00 6.90 158 ILE A CA 1
ATOM 1359 C C . ILE A 1 158 ? -27.733 16.808 0.395 1.00 6.93 158 ILE A C 1
ATOM 1360 O O . ILE A 1 158 ? -27.681 15.819 1.138 1.00 7.62 158 ILE A O 1
ATOM 1365 N N . ALA A 1 159 ? -26.683 17.590 0.184 1.00 7.26 159 ALA A N 1
ATOM 1366 C CA . ALA A 1 159 ? -25.409 17.283 0.824 1.00 7.43 159 ALA A CA 1
ATOM 1367 C C . ALA A 1 159 ? -25.486 17.474 2.331 1.00 7.49 159 ALA A C 1
ATOM 1368 O O . ALA A 1 159 ? -24.873 16.701 3.085 1.00 8.00 159 ALA A O 1
ATOM 1370 N N . CYS A 1 160 ? -26.245 18.462 2.820 1.00 7.10 160 CYS A N 1
ATOM 1371 C CA . CYS A 1 160 ? -26.462 18.583 4.254 1.00 7.33 160 CYS A CA 1
ATOM 1372 C C . CYS A 1 160 ? -27.173 17.334 4.803 1.00 7.12 160 CYS A C 1
ATOM 1373 O O . CYS A 1 160 ? -26.847 16.867 5.889 1.00 7.75 160 CYS A O 1
ATOM 1376 N N . ALA A 1 161 ? -28.165 16.842 4.059 1.00 7.23 161 ALA A N 1
ATOM 1377 C CA . ALA A 1 161 ? -28.889 15.637 4.509 1.00 7.90 161 ALA A CA 1
ATOM 1378 C C . ALA A 1 161 ? -27.949 14.445 4.591 1.00 7.83 161 ALA A C 1
ATOM 1379 O O . ALA A 1 161 ? -27.965 13.719 5.586 1.00 8.39 161 ALA A O 1
ATOM 1381 N N . VAL A 1 162 ? -27.151 14.230 3.535 1.00 8.08 162 VAL A N 1
ATOM 1382 C CA . VAL A 1 162 ? -26.223 13.084 3.540 1.00 8.55 162 VAL A CA 1
ATOM 1383 C C . VAL A 1 162 ? -25.155 13.258 4.620 1.00 8.48 162 VAL A C 1
ATOM 1384 O O . VAL A 1 162 ? -24.813 12.290 5.328 1.00 9.45 162 VAL A O 1
ATOM 1388 N N . GLY A 1 163 ? -24.660 14.460 4.780 1.00 8.56 163 GLY A N 1
ATOM 1389 C CA . GLY A 1 163 ? -23.684 14.713 5.837 1.00 9.04 163 GLY A CA 1
ATOM 1390 C C . GLY A 1 163 ? -24.261 14.343 7.209 1.00 8.90 163 GLY A C 1
ATOM 1391 O O . GLY A 1 163 ? -23.536 13.799 8.060 1.00 9.42 163 GLY A O 1
ATOM 1392 N N . TYR A 1 164 ? -25.541 14.642 7.438 1.00 8.18 164 TYR A N 1
ATOM 1393 C CA . TYR A 1 164 ? -26.196 14.309 8.670 1.00 8.07 164 TYR A CA 1
ATOM 1394 C C . TYR A 1 164 ? -26.356 12.802 8.844 1.00 7.96 164 TYR A C 1
ATOM 1395 O O . TYR A 1 164 ? -26.123 12.278 9.910 1.00 9.02 164 TYR A O 1
ATOM 1404 N N . LEU A 1 165 ? -26.775 12.112 7.799 1.00 8.49 165 LEU A N 1
ATOM 1405 C CA . LEU A 1 165 ? -26.872 10.661 7.826 1.00 9.70 165 LEU A CA 1
ATOM 1406 C C . LEU A 1 165 ? -25.505 10.082 8.261 1.00 10.01 165 LEU A C 1
ATOM 1407 O O . LEU A 1 165 ? -25.438 9.188 9.097 1.00 10.83 165 LEU A O 1
ATOM 1412 N N . ASN A 1 166 ? -24.441 10.562 7.659 1.00 9.64 166 ASN A N 1
ATOM 1413 C CA . ASN A 1 166 ? -23.115 10.053 7.988 1.00 10.23 166 ASN A CA 1
ATOM 1414 C C . ASN A 1 166 ? -22.788 10.334 9.428 1.00 9.72 166 ASN A C 1
ATOM 1415 O O . ASN A 1 166 ? -22.297 9.463 10.181 1.00 11.40 166 ASN A O 1
ATOM 1420 N N . PHE A 1 167 ? -23.013 11.572 9.870 1.00 9.26 167 PHE A N 1
ATOM 1421 C CA . PHE A 1 167 ? -22.694 12.008 11.218 1.00 9.12 167 PHE A CA 1
ATOM 1422 C C . PHE A 1 167 ? -23.388 11.176 12.282 1.00 9.17 167 PHE A C 1
ATOM 1423 O O . PHE A 1 167 ? -22.813 10.780 13.281 1.00 10.37 167 PHE A O 1
ATOM 1431 N N . ARG A 1 168 ? -24.681 10.935 12.078 1.00 9.25 168 ARG A N 1
ATOM 1432 C CA . ARG A 1 168 ? -25.514 10.173 12.986 1.00 10.14 168 ARG A CA 1
ATOM 1433 C C . ARG A 1 168 ? -25.479 8.665 12.753 1.00 10.69 168 ARG A C 1
ATOM 1434 O O . ARG A 1 168 ? -26.123 7.943 13.527 1.00 13.46 168 ARG A O 1
ATOM 1442 N N . ARG A 1 169 ? -24.778 8.212 11.734 1.00 10.61 169 ARG A N 1
ATOM 1443 C CA . ARG A 1 169 ? -24.661 6.809 11.416 1.00 11.70 169 ARG A CA 1
ATOM 1444 C C . ARG A 1 169 ? -26.010 6.165 11.093 1.00 12.18 169 ARG A C 1
ATOM 1445 O O . ARG A 1 169 ? -26.281 5.021 11.451 1.00 16.34 169 ARG A O 1
ATOM 1453 N N A VAL A 1 170 ? -26.880 6.828 10.342 0.35 13.74 170 VAL A N 1
ATOM 1454 N N B VAL A 1 170 ? -26.855 6.923 10.420 0.64 10.91 170 VAL A N 1
ATOM 1455 C CA A VAL A 1 170 ? -28.266 6.415 10.201 0.35 13.32 170 VAL A CA 1
ATOM 1456 C CA B VAL A 1 170 ? -28.093 6.423 9.838 0.64 10.75 170 VAL A CA 1
ATOM 1457 C C A VAL A 1 170 ? -28.544 5.515 9.013 0.35 12.90 170 VAL A C 1
ATOM 1458 C C B VAL A 1 170 ? -27.890 6.122 8.376 0.64 11.65 170 VAL A C 1
ATOM 1459 O O A VAL A 1 170 ? -29.456 4.690 9.081 0.35 15.32 170 VAL A O 1
ATOM 1460 O O B VAL A 1 170 ? -27.254 6.903 7.650 0.64 12.71 170 VAL A O 1
ATOM 1467 N N A ALA A 1 171 ? -27.790 5.650 7.941 0.35 15.07 171 ALA A N 1
ATOM 1468 N N B ALA A 1 171 ? -28.463 4.996 7.935 0.64 11.82 171 ALA A N 1
ATOM 1469 C CA A ALA A 1 171 ? -28.099 4.916 6.710 0.35 13.92 171 ALA A CA 1
ATOM 1470 C CA B ALA A 1 171 ? -28.333 4.580 6.538 0.64 13.63 171 ALA A CA 1
ATOM 1471 C C A ALA A 1 171 ? -26.780 4.590 6.028 0.35 16.23 171 ALA A C 1
ATOM 1472 C C B ALA A 1 171 ? -26.888 4.549 6.069 0.64 14.52 171 ALA A C 1
ATOM 1473 O O A ALA A 1 171 ? -26.418 5.140 4.994 0.35 15.70 171 ALA A O 1
ATOM 1474 O O B ALA A 1 171 ? -26.451 5.279 5.172 0.64 18.66 171 ALA A O 1
ATOM 1477 N N . PRO A 1 172 ? -26.059 3.711 6.699 1.00 17.07 172 PRO A N 1
ATOM 1478 C CA . PRO A 1 172 ? -24.643 3.531 6.305 1.00 20.35 172 PRO A CA 1
ATOM 1479 C C . PRO A 1 172 ? -24.481 3.075 4.850 1.00 21.71 172 PRO A C 1
ATOM 1480 O O . PRO A 1 172 ? -23.395 3.297 4.279 1.00 25.24 172 PRO A O 1
ATOM 1484 N N . GLY A 1 173 ? -25.461 2.531 4.193 1.00 19.69 173 GLY A N 1
ATOM 1485 C CA . GLY A 1 173 ? -25.344 2.149 2.794 1.00 19.52 173 GLY A CA 1
ATOM 1486 C C . GLY A 1 173 ? -25.851 3.209 1.842 1.00 19.84 173 GLY A C 1
ATOM 1487 O O . GLY A 1 173 ? -26.165 2.860 0.660 1.00 19.79 173 GLY A O 1
ATOM 1488 N N . TRP A 1 174 ? -25.939 4.453 2.229 1.00 18.10 174 TRP A N 1
ATOM 1489 C CA . TRP A 1 174 ? -26.452 5.481 1.378 1.00 16.07 174 TRP A CA 1
ATOM 1490 C C . TRP A 1 174 ? -25.637 5.515 0.038 1.00 17.08 174 TRP A C 1
ATOM 1491 O O . TRP A 1 174 ? -26.186 5.830 -1.028 1.00 18.57 174 TRP A O 1
ATOM 1509 N N . VAL A 1 176 ? -24.077 3.003 -1.476 1.00 19.14 176 VAL A N 1
ATOM 1510 C CA . VAL A 1 176 ? -23.966 1.751 -2.204 1.00 22.54 176 VAL A CA 1
ATOM 1511 C C . VAL A 1 176 ? -24.840 1.812 -3.456 1.00 20.03 176 VAL A C 1
ATOM 1512 O O . VAL A 1 176 ? -26.036 2.073 -3.300 1.00 20.70 176 VAL A O 1
ATOM 1516 N N A ASP A 1 177 ? -24.351 1.590 -4.661 0.34 20.19 177 ASP A N 1
ATOM 1517 N N B ASP A 1 177 ? -24.201 1.595 -4.582 0.66 20.03 177 ASP A N 1
ATOM 1518 C CA A ASP A 1 177 ? -25.230 1.601 -5.837 0.34 19.18 177 ASP A CA 1
ATOM 1519 C CA B ASP A 1 177 ? -24.828 1.647 -5.898 0.66 20.10 177 ASP A CA 1
ATOM 1520 C C A ASP A 1 177 ? -25.710 3.002 -6.173 0.34 17.28 177 ASP A C 1
ATOM 1521 C C B ASP A 1 177 ? -25.608 2.944 -6.128 0.66 17.74 177 ASP A C 1
ATOM 1522 O O A ASP A 1 177 ? -26.568 3.168 -7.027 0.34 18.89 177 ASP A O 1
ATOM 1523 O O B ASP A 1 177 ? -26.579 2.888 -6.835 0.66 20.52 177 ASP A O 1
ATOM 1532 N N . ARG A 1 178 ? -25.136 4.061 -5.607 1.00 15.45 178 ARG A N 1
ATOM 1533 C CA . ARG A 1 178 ? -25.609 5.426 -5.906 1.00 14.62 178 ARG A CA 1
ATOM 1534 C C . ARG A 1 178 ? -24.454 6.311 -6.267 1.00 15.24 178 ARG A C 1
ATOM 1535 O O . ARG A 1 178 ? -24.103 7.304 -5.580 1.00 14.12 178 ARG A O 1
ATOM 1543 N N . PRO A 1 179 ? -23.706 5.948 -7.312 1.00 15.53 179 PRO A N 1
ATOM 1544 C CA . PRO A 1 179 ? -22.442 6.622 -7.584 1.00 15.41 179 PRO A CA 1
ATOM 1545 C C . PRO A 1 179 ? -22.623 8.073 -7.996 1.00 13.74 179 PRO A C 1
ATOM 1546 O O . PRO A 1 179 ? -21.737 8.865 -7.685 1.00 14.95 179 PRO A O 1
ATOM 1550 N N . HIS A 1 180 ? -23.718 8.461 -8.642 1.00 14.93 180 HIS A N 1
ATOM 1551 C CA . HIS A 1 180 ? -23.885 9.870 -8.992 1.00 13.84 180 HIS A CA 1
ATOM 1552 C C . HIS A 1 180 ? -24.094 10.708 -7.752 1.00 12.53 180 HIS A C 1
ATOM 1553 O O . HIS A 1 180 ? -23.565 11.819 -7.644 1.00 12.47 180 HIS A O 1
ATOM 1560 N N A LEU A 1 181 ? -24.889 10.171 -6.802 0.89 11.72 181 LEU A N 1
ATOM 1561 N N B LEU A 1 181 ? -24.877 10.199 -6.796 0.11 11.91 181 LEU A N 1
ATOM 1562 C CA A LEU A 1 181 ? -25.149 10.831 -5.559 0.89 11.00 181 LEU A CA 1
ATOM 1563 C CA B LEU A 1 181 ? -25.098 10.988 -5.589 0.11 10.52 181 LEU A CA 1
ATOM 1564 C C A LEU A 1 181 ? -23.836 11.055 -4.795 0.89 11.02 181 LEU A C 1
ATOM 1565 C C B LEU A 1 181 ? -23.802 11.095 -4.789 0.11 10.91 181 LEU A C 1
ATOM 1566 O O A LEU A 1 181 ? -23.585 12.125 -4.218 0.89 11.04 181 LEU A O 1
ATOM 1567 O O B LEU A 1 181 ? -23.522 12.157 -4.224 0.11 13.86 181 LEU A O 1
ATOM 1576 N N . VAL A 1 182 ? -23.022 10.011 -4.734 1.00 12.32 182 VAL A N 1
ATOM 1577 C CA . VAL A 1 182 ? -21.713 10.138 -4.108 1.00 12.27 182 VAL A CA 1
ATOM 1578 C C . VAL A 1 182 ? -20.913 11.276 -4.698 1.00 12.48 182 VAL A C 1
ATOM 1579 O O . VAL A 1 182 ? -20.351 12.098 -3.993 1.00 12.58 182 VAL A O 1
ATOM 1583 N N . LYS A 1 183 ? -20.867 11.316 -6.057 1.00 11.95 183 LYS A N 1
ATOM 1584 C CA . LYS A 1 183 ? -20.097 12.383 -6.701 1.00 12.67 183 LYS A CA 1
ATOM 1585 C C . LYS A 1 183 ? -20.654 13.758 -6.376 1.00 10.91 183 LYS A C 1
ATOM 1586 O O . LYS A 1 183 ? -19.877 14.687 -6.121 1.00 12.20 183 LYS A O 1
ATOM 1592 N N . LEU A 1 184 ? -21.958 13.920 -6.438 1.00 11.13 184 LEU A N 1
ATOM 1593 C CA . LEU A 1 184 ? -22.568 15.196 -6.135 1.00 10.05 184 LEU A CA 1
ATOM 1594 C C . LEU A 1 184 ? -22.192 15.654 -4.728 1.00 10.02 184 LEU A C 1
ATOM 1595 O O . LEU A 1 184 ? -21.750 16.775 -4.497 1.00 10.30 184 LEU A O 1
ATOM 1600 N N A VAL A 1 185 ? -22.366 14.804 -3.711 0.60 9.51 185 VAL A N 1
ATOM 1601 N N B VAL A 1 185 ? -22.373 14.743 -3.798 0.40 10.54 185 VAL A N 1
ATOM 1602 C CA A VAL A 1 185 ? -22.110 15.276 -2.346 0.60 10.96 185 VAL A CA 1
ATOM 1603 C CA B VAL A 1 185 ? -22.147 15.031 -2.389 0.40 10.17 185 VAL A CA 1
ATOM 1604 C C A VAL A 1 185 ? -20.600 15.475 -2.155 0.60 11.08 185 VAL A C 1
ATOM 1605 C C B VAL A 1 185 ? -20.682 15.368 -2.146 0.40 9.99 185 VAL A C 1
ATOM 1606 O O A VAL A 1 185 ? -20.243 16.391 -1.441 0.60 10.46 185 VAL A O 1
ATOM 1607 O O B VAL A 1 185 ? -20.415 16.297 -1.396 0.40 13.93 185 VAL A O 1
ATOM 1614 N N . GLU A 1 186 ? -19.762 14.639 -2.741 1.00 11.92 186 GLU A N 1
ATOM 1615 C CA . GLU A 1 186 ? -18.317 14.892 -2.588 1.00 13.02 186 GLU A CA 1
ATOM 1616 C C . GLU A 1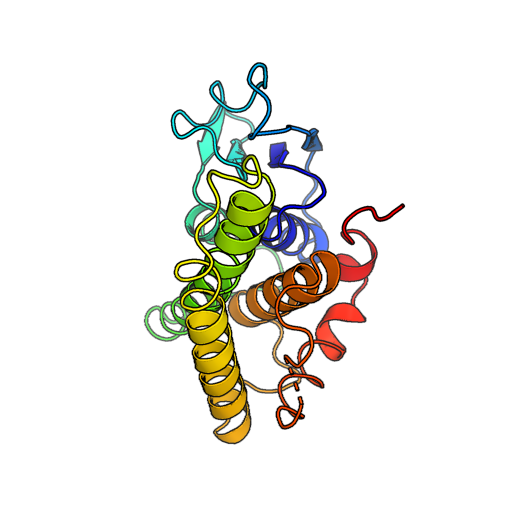 186 ? -17.964 16.233 -3.177 1.00 11.76 186 GLU A C 1
ATOM 1617 O O . GLU A 1 186 ? -17.123 16.960 -2.623 1.00 12.98 186 GLU A O 1
ATOM 1623 N N . ASN A 1 187 ? -18.550 16.587 -4.307 1.00 11.65 187 ASN A N 1
ATOM 1624 C CA . ASN A 1 187 ? -18.289 17.892 -4.912 1.00 12.09 187 ASN A CA 1
ATOM 1625 C C . ASN A 1 187 ? -18.704 19.020 -3.954 1.00 12.40 187 ASN A C 1
ATOM 1626 O O . ASN A 1 187 ? -17.998 20.018 -3.828 1.00 15.43 187 ASN A O 1
ATOM 1631 N N . LEU A 1 188 ? -19.802 18.866 -3.285 1.00 11.12 188 LEU A N 1
ATOM 1632 C CA . LEU A 1 188 ? -20.280 19.913 -2.344 1.00 10.38 188 LEU A CA 1
ATOM 1633 C C . LEU A 1 188 ? -19.426 19.929 -1.079 1.00 10.12 188 LEU A C 1
ATOM 1634 O O . LEU A 1 188 ? -19.081 20.998 -0.585 1.00 10.09 188 LEU A O 1
ATOM 1639 N N . PHE A 1 189 ? -19.083 18.770 -0.549 1.00 10.00 189 PHE A N 1
ATOM 1640 C CA . PHE A 1 189 ? -18.280 18.684 0.650 1.00 10.08 189 PHE A CA 1
ATOM 1641 C C . PHE A 1 189 ? -16.899 19.316 0.501 1.00 11.34 189 PHE A C 1
ATOM 1642 O O . PHE A 1 189 ? -16.300 19.756 1.471 1.00 12.91 189 PHE A O 1
ATOM 1650 N N . SER A 1 190 ? -16.408 19.399 -0.723 1.00 12.31 190 SER A N 1
ATOM 1651 C CA . SER A 1 190 ? -15.123 20.019 -1.017 1.00 13.89 190 SER A CA 1
ATOM 1652 C C . SER A 1 190 ? -15.159 21.520 -0.908 1.00 12.42 190 SER A C 1
ATOM 1653 O O . SER A 1 190 ? -14.103 22.165 -0.971 1.00 16.01 190 SER A O 1
ATOM 1656 N N . ARG A 1 191 ? -16.328 22.144 -0.794 1.00 11.48 191 ARG A N 1
ATOM 1657 C CA . ARG A 1 191 ? -16.426 23.593 -0.715 1.00 10.48 191 ARG A CA 1
ATOM 1658 C C . ARG A 1 191 ? -16.111 24.082 0.692 1.00 10.21 191 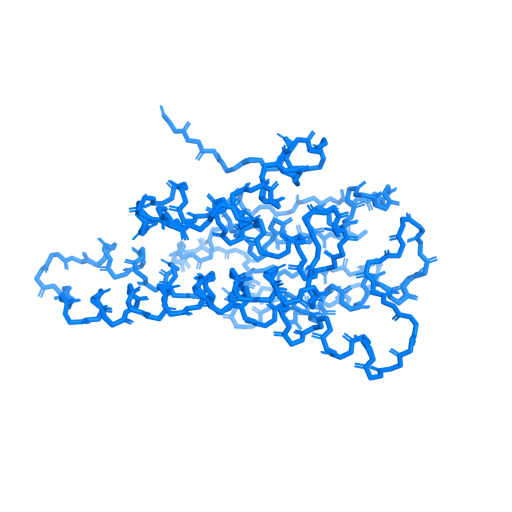ARG A C 1
ATOM 1659 O O . ARG A 1 191 ? -16.475 23.435 1.679 1.00 11.09 191 ARG A O 1
ATOM 1667 N N . GLU A 1 192 ? -15.487 25.241 0.781 1.00 10.39 192 GLU A N 1
ATOM 1668 C CA . GLU A 1 192 ? -15.156 25.835 2.081 1.00 10.96 192 GLU A CA 1
ATOM 1669 C C . GLU A 1 192 ? -16.367 25.974 2.964 1.00 10.13 192 GLU A C 1
ATOM 1670 O O . GLU A 1 192 ? -16.262 25.802 4.192 1.00 11.33 192 GLU A O 1
ATOM 1676 N N . SER A 1 193 ? -17.515 26.326 2.376 1.00 10.15 193 SER A N 1
ATOM 1677 C CA . SER A 1 193 ? -18.704 26.520 3.227 1.00 9.80 193 SER A CA 1
ATOM 1678 C C . SER A 1 193 ? -19.082 25.259 3.964 1.00 8.90 193 SER A C 1
ATOM 1679 O O . SER A 1 193 ? -19.540 25.318 5.127 1.00 9.87 193 SER A O 1
ATOM 1682 N N . PHE A 1 194 ? -18.934 24.082 3.320 1.00 9.04 194 PHE A N 1
ATOM 1683 C CA . PHE A 1 194 ? -19.144 22.801 3.994 1.00 9.04 194 PHE A CA 1
ATOM 1684 C C . PHE A 1 194 ? -18.035 22.519 5.009 1.00 9.08 194 PHE A C 1
ATOM 1685 O O . PHE A 1 194 ? -18.309 22.108 6.135 1.00 9.74 194 PHE A O 1
ATOM 1693 N N . ALA A 1 195 ? -16.795 22.802 4.624 1.00 10.72 195 ALA A N 1
ATOM 1694 C CA . ALA A 1 195 ? -15.664 22.530 5.552 1.00 12.83 195 ALA A CA 1
ATOM 1695 C C . ALA A 1 195 ? -15.833 23.283 6.849 1.00 12.80 195 ALA A C 1
ATOM 1696 O O . ALA A 1 195 ? -15.392 22.789 7.901 1.00 16.68 195 ALA A O 1
ATOM 1698 N N . ARG A 1 196 ? -16.396 24.493 6.806 1.00 11.87 196 ARG A N 1
ATOM 1699 C CA . ARG A 1 196 ? -16.486 25.342 7.990 1.00 14.97 196 ARG A CA 1
ATOM 1700 C C . ARG A 1 196 ? -17.716 25.096 8.832 1.00 11.63 196 ARG A C 1
ATOM 1701 O O . ARG A 1 196 ? -17.864 25.778 9.840 1.00 12.73 196 ARG A O 1
ATOM 1709 N N . THR A 1 197 ? -18.586 24.179 8.423 1.00 9.46 197 THR A N 1
ATOM 1710 C CA . THR A 1 197 ? -19.858 23.963 9.086 1.00 9.15 197 THR A CA 1
ATOM 1711 C C . THR A 1 197 ? -20.046 22.489 9.465 1.00 8.73 197 THR A C 1
ATOM 1712 O O . THR A 1 197 ? -21.174 22.031 9.617 1.00 9.34 197 THR A O 1
ATOM 1716 N N A GLU A 1 198 ? -18.975 21.714 9.587 0.60 10.14 198 GLU A N 1
ATOM 1717 N N B GLU A 1 198 ? -18.955 21.766 9.675 0.40 10.00 198 GLU A N 1
ATOM 1718 C CA A GLU A 1 198 ? -19.131 20.298 9.901 0.60 10.61 198 GLU A CA 1
ATOM 1719 C CA B GLU A 1 198 ? -18.979 20.366 10.052 0.40 9.83 198 GLU A CA 1
ATOM 1720 C C A GLU A 1 198 ? -19.644 20.172 11.326 0.60 10.27 198 GLU A C 1
ATOM 1721 C C B GLU A 1 198 ? -19.606 20.158 11.422 0.40 9.54 198 GLU A C 1
ATOM 1722 O O A GLU A 1 198 ? -19.355 21.003 12.203 0.60 10.58 198 GLU A O 1
ATOM 1723 O O B GLU A 1 198 ? -19.321 20.894 12.381 0.40 10.99 198 GLU A O 1
ATOM 1734 N N . PRO A 1 199 ? -20.457 19.158 11.599 1.00 10.64 199 PRO A N 1
ATOM 1735 C CA . PRO A 1 199 ? -20.964 18.904 12.951 1.00 11.04 199 PRO A CA 1
ATOM 1736 C C . PRO A 1 199 ? -19.845 18.431 13.881 1.00 9.85 199 PRO A C 1
ATOM 1737 O O . PRO A 1 199 ? -18.967 17.695 13.454 1.00 12.68 199 PRO A O 1
ATOM 1741 N N . PRO A 1 200 ? -19.860 18.833 15.143 1.00 10.17 200 PRO A N 1
ATOM 1742 C CA . PRO A 1 200 ? -18.804 18.402 16.058 1.00 10.74 200 PRO A CA 1
ATOM 1743 C C . PRO A 1 200 ? -18.957 16.931 16.391 1.00 11.71 200 PRO A C 1
ATOM 1744 O O . PRO A 1 200 ? -20.071 16.465 16.614 1.00 15.77 200 PRO A O 1
ATOM 1748 N N . LYS A 1 201 ? -17.801 16.249 16.451 1.00 14.69 201 LYS A N 1
ATOM 1749 C CA . LYS A 1 201 ? -17.731 14.825 16.711 1.00 22.24 201 LYS A CA 1
ATOM 1750 C C . LYS A 1 201 ? -16.660 14.600 17.759 1.00 28.22 201 LYS A C 1
ATOM 1751 O O . LYS A 1 201 ? -15.550 15.071 17.421 1.00 30.18 201 LYS A O 1
ATOM 1757 N N . ALA A 1 202 ? -16.870 13.989 18.823 1.00 33.89 202 ALA A N 1
ATOM 1758 C CA . ALA A 1 202 ? -15.846 13.493 19.758 1.00 28.90 202 ALA A CA 1
ATOM 1759 C C . ALA A 1 202 ? -15.002 12.330 19.281 1.00 35.12 202 ALA A C 1
ATOM 1760 O O . ALA A 1 202 ? -13.906 12.128 19.899 1.00 36.39 202 ALA A O 1
#

Nearest PDB structures (foldseek):
  3r2q-assembly1_A-2  TM=1.005E+00  e=1.560E-31  Escherichia coli K-12
  4mk3-assembly1_A-2  TM=9.409E-01  e=2.045E-16  Cupriavidus metallidurans CH34
  3tou-assembly1_B  TM=9.451E-01  e=2.125E-15  Ralstonia solanacearum
  4glt-assembly2_C  TM=9.236E-01  e=3.287E-14  Methylobacillus flagellatus KT
  4jed-assembly1_A-2  TM=9.114E-01  e=1.200E-13  Methylobacterium radiotolerans JCM 2831

CATH classification: 3.40.30.10 (+1 more: 1.20.1050.10)

B-factor: mean 16.75, std 9.97, range [4.95, 79.1]

Radius of gyration: 16.72 Å; Cα contacts (8 Å, |Δi|>4): 306; chains: 1; bounding box: 28×46×45 Å

Foldseek 3Di:
DEWEEALQQLLSLLVLLLCVQLVHDYHYHHWDLVPPDIDCCVQPVVSDDTWDQDPVGHIDDDSVRVSVVSQVVPGPPRQADPDVVRRVVLVVLLVLLVLLSVLLVQLLVLVVDDPVRHDVVSNVVSLVSNLVSLVVVLVCCVVVVDDLPDRHSNLSSNLSSVLSCVQSVRPPCNDPSVSNVSSNVNVCPDPSNVVSRRDDD